Protein AF-A0A7S2M9N0-F1 (afdb_monomer_lite)

Radius of gyration: 24.69 Å; chains: 1; bounding box: 58×53×63 Å

pLDDT: mean 77.98, std 21.35, range [29.23, 97.56]

Foldseek 3Di:
DDDPDDDDDPDADPDDDDPVVDPDPVVSVVVLVRHLVNQLVVWDDWKKWWKWWWKDWPNDIDIDIAIDTPGCISCVSVVVCCVVVVHHHDPDDDDDDDAQDWADQDDDDDDDDDDFDDADDDLVNQLVVCVVVVHLPPVRSVVVVVVCVVVVVDFDFDDDPRRDTHHTDDPDDDDDDDDDDDDDDDDDGDRDDDDDDDDPGTIGRHDGDDTDMD

Structure (mmCIF, N/CA/C/O backbone):
data_AF-A0A7S2M9N0-F1
#
_entry.id   AF-A0A7S2M9N0-F1
#
loop_
_atom_site.group_PDB
_atom_site.id
_atom_site.type_symbol
_atom_site.label_atom_id
_atom_site.label_alt_id
_atom_site.label_comp_id
_atom_site.label_asym_id
_atom_site.label_entity_id
_atom_site.label_seq_id
_atom_site.pdbx_PDB_ins_code
_atom_site.Cartn_x
_atom_site.Cartn_y
_atom_site.Cartn_z
_atom_site.occupancy
_atom_site.B_iso_or_equiv
_atom_site.auth_seq_id
_atom_site.auth_comp_id
_atom_site.auth_asym_id
_atom_site.auth_atom_id
_atom_site.pdbx_PDB_model_num
ATOM 1 N N . GLY A 1 1 ? 17.808 -30.304 -25.712 1.00 55.59 1 GLY A N 1
ATOM 2 C CA . GLY A 1 1 ? 18.706 -29.653 -24.741 1.00 55.59 1 GLY A CA 1
ATOM 3 C C . GLY A 1 1 ? 18.781 -28.186 -25.082 1.00 55.59 1 GLY A C 1
ATOM 4 O O . GLY A 1 1 ? 19.024 -27.881 -26.239 1.00 55.59 1 GLY A O 1
ATOM 5 N N . GLY A 1 2 ? 18.512 -27.308 -24.119 1.00 44.66 2 GLY A N 1
ATOM 6 C CA . GLY A 1 2 ? 18.494 -25.862 -24.337 1.00 44.66 2 GLY A CA 1
ATOM 7 C C . GLY A 1 2 ? 18.317 -25.119 -23.017 1.00 44.66 2 GLY A C 1
ATOM 8 O O . GLY A 1 2 ? 17.196 -24.845 -22.623 1.00 44.66 2 GLY A O 1
ATOM 9 N N . GLY A 1 3 ? 19.445 -24.911 -22.332 1.00 48.84 3 GLY A N 1
ATOM 10 C CA . GLY A 1 3 ? 19.728 -23.900 -21.305 1.00 48.84 3 GLY A CA 1
ATOM 11 C C . GLY A 1 3 ? 18.598 -23.412 -20.401 1.00 48.84 3 GLY A C 1
ATOM 12 O O . GLY A 1 3 ? 18.094 -22.314 -20.604 1.00 48.84 3 GLY A O 1
ATOM 13 N N . GLY A 1 4 ? 18.320 -24.144 -19.320 1.00 52.84 4 GLY A N 1
ATOM 14 C CA . GLY A 1 4 ? 17.736 -23.547 -18.117 1.00 52.84 4 GLY A CA 1
ATOM 15 C C . GLY A 1 4 ? 18.787 -22.683 -17.421 1.00 52.84 4 GLY A C 1
ATOM 16 O O . GLY A 1 4 ? 19.453 -23.146 -16.498 1.00 52.84 4 GLY A O 1
ATOM 17 N N . GLY A 1 5 ? 19.012 -21.472 -17.931 1.00 65.06 5 GLY A N 1
ATOM 18 C CA . GLY A 1 5 ? 19.814 -20.469 -17.236 1.00 65.06 5 GLY A CA 1
ATOM 19 C C . GLY A 1 5 ? 19.145 -20.101 -15.913 1.00 65.06 5 GLY A C 1
ATOM 20 O O . GLY A 1 5 ? 17.917 -20.107 -15.819 1.00 65.06 5 GLY A O 1
ATOM 21 N N . ALA A 1 6 ? 19.942 -19.811 -14.883 1.00 75.56 6 ALA A N 1
ATOM 22 C CA . ALA A 1 6 ? 19.398 -19.289 -13.636 1.00 75.56 6 ALA A CA 1
ATOM 23 C C . ALA A 1 6 ? 18.609 -17.997 -13.926 1.00 75.56 6 ALA A C 1
ATOM 25 O O . ALA A 1 6 ? 19.067 -17.193 -14.748 1.00 75.56 6 ALA A O 1
ATOM 26 N N . PRO A 1 7 ? 17.441 -17.794 -13.290 1.00 78.69 7 PRO A N 1
ATOM 27 C CA . PRO A 1 7 ? 16.689 -16.561 -13.457 1.00 78.69 7 PRO A CA 1
ATOM 28 C C . PRO A 1 7 ? 17.571 -15.361 -13.083 1.00 78.69 7 PRO A C 1
ATOM 30 O O . PRO A 1 7 ? 18.433 -15.484 -12.202 1.00 78.69 7 PRO A O 1
ATOM 33 N N . PRO A 1 8 ? 17.389 -14.206 -13.746 1.00 83.44 8 PRO A N 1
ATOM 34 C CA . PRO A 1 8 ? 18.124 -13.009 -13.379 1.00 83.44 8 PRO A CA 1
ATOM 35 C C . PRO A 1 8 ? 17.832 -12.639 -11.915 1.00 83.44 8 PRO A C 1
ATOM 37 O O . PRO A 1 8 ? 16.746 -12.940 -11.407 1.00 83.44 8 PRO A O 1
ATOM 40 N N . PRO A 1 9 ? 18.780 -11.980 -11.225 1.00 90.12 9 PRO A N 1
ATOM 41 C CA . PRO A 1 9 ? 18.506 -11.444 -9.901 1.00 90.12 9 PRO A CA 1
ATOM 42 C C . PRO A 1 9 ? 17.350 -10.427 -9.963 1.00 90.12 9 PRO A C 1
ATOM 44 O O . PRO A 1 9 ? 17.096 -9.849 -11.027 1.00 90.12 9 PRO A O 1
ATOM 47 N N . PRO A 1 10 ? 16.669 -10.166 -8.832 1.00 93.75 10 PRO A N 1
ATOM 48 C CA . PRO A 1 10 ? 15.676 -9.102 -8.748 1.00 93.75 10 PRO A CA 1
ATOM 49 C C . PRO A 1 10 ? 16.231 -7.754 -9.226 1.00 93.75 10 PRO A C 1
ATOM 51 O O . PRO A 1 10 ? 17.432 -7.491 -9.142 1.00 93.75 10 PRO A O 1
ATOM 54 N N . ILE A 1 11 ? 15.346 -6.872 -9.690 1.00 95.38 11 ILE A N 1
ATOM 55 C CA . ILE A 1 11 ? 15.722 -5.518 -10.109 1.00 95.38 11 ILE A CA 1
ATOM 56 C C . ILE A 1 11 ? 16.158 -4.720 -8.873 1.00 95.38 11 ILE A C 1
ATOM 58 O O . ILE A 1 11 ? 15.334 -4.395 -8.019 1.00 95.38 11 ILE A O 1
ATOM 62 N N . THR A 1 12 ? 17.447 -4.385 -8.788 1.00 95.19 12 THR A N 1
ATOM 63 C CA . THR A 1 12 ? 18.046 -3.655 -7.659 1.00 95.19 12 THR A CA 1
ATOM 64 C C . THR A 1 12 ? 18.911 -2.481 -8.137 1.00 95.19 12 THR A C 1
ATOM 66 O O . THR A 1 12 ? 19.458 -2.513 -9.244 1.00 95.19 12 THR A O 1
ATOM 69 N N . PRO A 1 13 ? 19.035 -1.401 -7.340 1.00 95.56 13 PRO A N 1
ATOM 70 C CA . PRO A 1 13 ? 19.921 -0.292 -7.674 1.00 95.56 13 PRO A CA 1
ATOM 71 C C . PRO A 1 13 ? 21.392 -0.721 -7.548 1.00 95.56 13 PRO A C 1
ATOM 73 O O . PRO A 1 13 ? 21.815 -1.219 -6.510 1.00 95.56 13 PRO A O 1
ATOM 76 N N . ILE A 1 14 ? 22.191 -0.473 -8.589 1.00 94.62 14 ILE A N 1
ATOM 77 C CA . ILE A 1 14 ? 23.626 -0.829 -8.619 1.00 94.62 14 ILE A CA 1
ATOM 78 C C . ILE A 1 14 ? 24.564 0.341 -8.287 1.00 94.62 14 ILE A C 1
ATOM 80 O O . ILE A 1 14 ? 25.750 0.140 -8.042 1.00 94.62 14 ILE A O 1
ATOM 84 N N . ARG A 1 15 ? 24.053 1.576 -8.307 1.00 95.06 15 ARG A N 1
ATOM 85 C CA . ARG A 1 15 ? 24.810 2.800 -8.025 1.00 95.06 15 ARG A CA 1
ATOM 86 C C . ARG A 1 15 ? 23.880 3.850 -7.434 1.00 95.06 15 ARG A C 1
ATOM 88 O O . ARG A 1 15 ? 22.770 4.019 -7.927 1.00 95.06 15 ARG A O 1
ATOM 95 N N . ALA A 1 16 ? 24.367 4.590 -6.441 1.00 94.31 16 ALA A N 1
ATOM 96 C CA . ALA A 1 16 ? 23.697 5.792 -5.966 1.00 94.31 16 ALA A CA 1
ATOM 97 C C . ALA A 1 16 ? 23.715 6.880 -7.054 1.00 94.31 16 ALA A C 1
ATOM 99 O O . ALA A 1 16 ? 24.780 7.252 -7.551 1.00 94.31 16 ALA A O 1
ATOM 100 N N . ALA A 1 17 ? 22.537 7.388 -7.408 1.00 92.94 17 ALA A N 1
ATOM 101 C CA . ALA A 1 17 ? 22.367 8.491 -8.342 1.00 92.94 17 ALA A CA 1
ATOM 102 C C . ALA A 1 17 ? 21.513 9.592 -7.687 1.00 92.94 17 ALA A C 1
ATOM 104 O O . ALA A 1 17 ? 20.426 9.288 -7.185 1.00 92.94 17 ALA A O 1
ATOM 105 N N . PRO A 1 18 ? 21.979 10.850 -7.648 1.00 91.81 18 PRO A N 1
ATOM 106 C CA . PRO A 1 18 ? 21.178 11.988 -7.242 1.00 91.81 18 PRO A CA 1
ATOM 107 C C . PRO A 1 18 ? 20.240 12.425 -8.380 1.00 91.81 18 PRO A C 1
ATOM 109 O O . PRO A 1 18 ? 20.389 12.049 -9.544 1.00 91.81 18 PRO A O 1
ATOM 112 N N . ARG A 1 19 ? 19.215 13.206 -8.029 1.00 90.12 19 ARG A N 1
ATOM 113 C CA . ARG A 1 19 ? 18.121 13.563 -8.945 1.00 90.12 19 ARG A CA 1
ATOM 114 C C . ARG A 1 19 ? 18.582 14.347 -10.178 1.00 90.12 19 ARG A C 1
ATOM 116 O O . ARG A 1 19 ? 17.965 14.229 -11.232 1.00 90.12 19 ARG A O 1
ATOM 123 N N . ASP A 1 20 ? 19.611 15.165 -10.029 1.00 91.38 20 ASP A N 1
ATOM 124 C CA . ASP A 1 20 ? 20.201 16.019 -11.061 1.00 91.38 20 ASP A CA 1
ATOM 125 C C . ASP A 1 20 ? 20.885 15.238 -12.190 1.00 91.38 20 ASP A C 1
ATOM 127 O O . ASP A 1 20 ? 20.996 15.760 -13.296 1.00 91.38 20 ASP A O 1
ATOM 131 N N . GLU A 1 21 ? 21.247 13.971 -11.969 1.00 91.38 21 GLU A N 1
ATOM 132 C CA . GLU A 1 21 ? 21.758 13.102 -13.037 1.00 91.38 21 GLU A CA 1
ATOM 133 C C . GLU A 1 21 ? 20.669 12.666 -14.038 1.00 91.38 21 GLU A C 1
ATOM 135 O O . GLU A 1 21 ? 20.982 12.208 -15.139 1.00 91.38 21 GLU A O 1
ATOM 140 N N . PHE A 1 22 ? 19.384 12.820 -13.701 1.00 89.81 22 PHE A N 1
ATOM 141 C CA . PHE A 1 22 ? 18.272 12.397 -14.553 1.00 89.81 22 PHE A CA 1
ATOM 142 C C . PHE A 1 22 ? 17.699 13.576 -15.338 1.00 89.81 22 PHE A C 1
ATOM 144 O O . PHE A 1 22 ? 17.134 14.518 -14.781 1.00 89.81 22 PHE A O 1
ATOM 151 N N . SER A 1 23 ? 17.776 13.492 -16.666 1.00 79.50 23 SER A N 1
ATOM 152 C CA . SER A 1 23 ? 17.312 14.564 -17.557 1.00 79.50 23 SER A CA 1
ATOM 153 C C . SER A 1 23 ? 15.784 14.639 -17.653 1.00 79.50 23 SER A C 1
ATOM 155 O O . SER A 1 23 ? 15.227 15.701 -17.937 1.00 79.50 23 SER A O 1
ATOM 157 N N . LYS A 1 24 ? 15.078 13.520 -17.427 1.00 74.50 24 LYS A N 1
ATOM 158 C CA . LYS A 1 24 ? 13.612 13.444 -17.506 1.00 74.50 24 LYS A CA 1
ATOM 159 C C . LYS A 1 24 ? 13.017 13.077 -16.149 1.00 74.50 24 LYS A C 1
ATOM 161 O O . LYS A 1 24 ? 13.431 12.122 -15.501 1.00 74.50 24 LYS A O 1
ATOM 166 N N . GLY A 1 25 ? 11.955 13.779 -15.746 1.00 77.25 25 GLY A N 1
ATOM 167 C CA . GLY A 1 25 ? 11.326 13.584 -14.432 1.00 77.25 25 GLY A CA 1
ATOM 168 C C . GLY A 1 25 ? 10.780 12.173 -14.161 1.00 77.25 25 GLY A C 1
ATOM 169 O O . GLY A 1 25 ? 10.655 11.798 -12.998 1.00 77.25 25 GLY A O 1
ATOM 170 N N . ASN A 1 26 ? 10.470 11.385 -15.197 1.00 89.06 26 ASN A N 1
ATOM 171 C CA . ASN A 1 26 ? 9.985 10.009 -15.034 1.00 89.06 26 ASN A CA 1
ATOM 172 C C . ASN A 1 26 ? 11.107 9.003 -14.740 1.00 89.06 26 ASN A C 1
ATOM 174 O O . ASN A 1 26 ? 10.866 8.057 -13.998 1.00 89.06 26 ASN A O 1
ATOM 178 N N . GLU A 1 27 ? 12.316 9.215 -15.266 1.00 92.88 27 GLU A N 1
ATOM 179 C CA . GLU A 1 27 ? 13.466 8.326 -15.030 1.00 92.88 27 GLU A CA 1
ATOM 180 C C . GLU A 1 27 ? 13.844 8.349 -13.545 1.00 92.88 27 GLU A C 1
ATOM 182 O O . GLU A 1 27 ? 13.944 7.301 -12.911 1.00 92.88 27 GLU A O 1
ATOM 187 N N . TRP A 1 28 ? 13.911 9.553 -12.961 1.00 93.44 28 TRP A N 1
ATOM 188 C CA . TRP A 1 28 ? 14.112 9.726 -11.522 1.00 93.44 28 TRP A CA 1
ATOM 189 C C . TRP A 1 28 ? 13.020 9.049 -10.691 1.00 93.44 28 TRP A C 1
ATOM 191 O O . TRP A 1 28 ? 13.323 8.382 -9.713 1.00 93.44 28 TRP A O 1
ATOM 201 N N . ARG A 1 29 ? 11.742 9.207 -11.066 1.00 93.44 29 ARG A N 1
ATOM 202 C CA . ARG A 1 29 ? 10.620 8.603 -10.322 1.00 93.44 29 ARG A CA 1
ATOM 203 C C . ARG A 1 29 ? 10.688 7.079 -10.314 1.00 93.44 29 ARG A C 1
ATOM 205 O O . ARG A 1 29 ? 10.394 6.474 -9.289 1.00 93.44 29 ARG A O 1
ATOM 212 N N . LEU A 1 30 ? 11.066 6.476 -11.441 1.00 94.69 30 LEU A N 1
ATOM 213 C CA . LEU A 1 30 ? 11.247 5.031 -11.534 1.00 94.69 30 LEU A CA 1
ATOM 214 C C . LEU A 1 30 ? 12.445 4.573 -10.692 1.00 94.69 30 LEU A C 1
ATOM 216 O O . LEU A 1 30 ? 12.316 3.623 -9.926 1.00 94.69 30 LEU A O 1
ATOM 220 N N . TYR A 1 31 ? 13.577 5.278 -10.781 1.00 95.62 31 TYR A N 1
ATOM 221 C CA . TYR A 1 31 ? 14.759 4.986 -9.969 1.00 95.62 31 TYR A CA 1
ATOM 222 C C . TYR A 1 31 ? 14.480 5.119 -8.461 1.00 95.62 31 TYR A C 1
ATOM 224 O O . TYR A 1 31 ? 14.787 4.199 -7.709 1.00 95.62 31 TYR A O 1
ATOM 232 N N . ASP A 1 32 ? 13.850 6.213 -8.018 1.00 95.06 32 ASP A N 1
ATOM 233 C CA . ASP A 1 32 ? 13.474 6.447 -6.614 1.00 95.06 32 ASP A CA 1
ATOM 234 C C . ASP A 1 32 ? 12.543 5.342 -6.095 1.00 95.06 32 ASP A C 1
ATOM 236 O O . ASP A 1 32 ? 12.743 4.837 -4.992 1.00 95.06 32 ASP A O 1
ATOM 240 N N . TYR A 1 33 ? 11.581 4.894 -6.910 1.00 96.19 33 TYR A N 1
ATOM 241 C CA . TYR A 1 33 ? 10.720 3.767 -6.555 1.00 96.19 33 TYR A CA 1
ATOM 242 C C . TYR A 1 33 ? 11.513 2.465 -6.377 1.00 96.19 33 TYR A C 1
ATOM 244 O O . TYR A 1 33 ? 11.362 1.805 -5.350 1.00 96.19 33 TYR A O 1
ATOM 252 N N . ILE A 1 34 ? 12.379 2.114 -7.336 1.00 97.12 34 ILE A N 1
ATOM 253 C CA . ILE A 1 34 ? 13.215 0.902 -7.271 1.00 97.12 34 ILE A CA 1
ATOM 254 C C . ILE A 1 34 ? 14.134 0.951 -6.045 1.00 97.12 34 ILE A C 1
ATOM 256 O O . ILE A 1 34 ? 14.212 -0.017 -5.292 1.00 97.12 34 ILE A O 1
ATOM 260 N N . ALA A 1 35 ? 14.797 2.084 -5.805 1.00 97.00 35 ALA A N 1
ATOM 261 C CA . ALA A 1 35 ? 15.709 2.251 -4.681 1.00 97.00 35 ALA A CA 1
ATOM 262 C C . ALA A 1 35 ? 14.987 2.141 -3.331 1.00 97.00 35 ALA A C 1
ATOM 264 O O . ALA A 1 35 ? 15.444 1.422 -2.445 1.00 97.00 35 ALA A O 1
ATOM 265 N N . ARG A 1 36 ? 13.830 2.796 -3.178 1.00 97.56 36 ARG A N 1
ATOM 266 C CA . ARG A 1 36 ? 13.014 2.691 -1.958 1.00 97.56 36 ARG A CA 1
ATOM 267 C C . ARG A 1 36 ? 12.466 1.289 -1.750 1.00 97.56 36 ARG A C 1
ATOM 269 O O . ARG A 1 36 ? 12.431 0.833 -0.614 1.00 97.56 36 ARG A O 1
ATOM 276 N N . HIS A 1 37 ? 12.057 0.610 -2.819 1.00 97.19 37 HIS A N 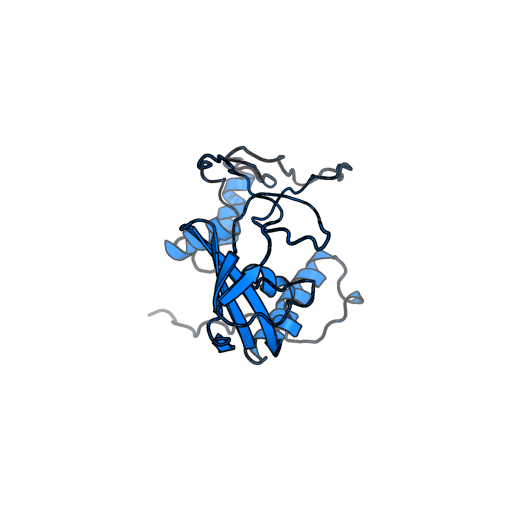1
ATOM 277 C CA . HIS A 1 37 ? 11.590 -0.769 -2.741 1.00 97.19 37 HIS A CA 1
ATOM 278 C C . HIS A 1 37 ? 12.711 -1.721 -2.310 1.00 97.19 37 HIS A C 1
ATOM 280 O O . HIS A 1 37 ? 12.496 -2.572 -1.454 1.00 97.19 37 HIS A O 1
ATOM 286 N N . PHE A 1 38 ? 13.923 -1.525 -2.830 1.00 97.31 38 PHE A N 1
ATOM 287 C CA . PHE A 1 38 ? 15.096 -2.274 -2.394 1.00 97.31 38 PHE A CA 1
ATOM 288 C C . PHE A 1 38 ? 15.412 -2.033 -0.911 1.00 97.31 38 PHE A C 1
ATOM 290 O O . PHE A 1 38 ? 15.552 -2.992 -0.159 1.00 97.31 38 PHE A O 1
ATOM 297 N N . ILE A 1 39 ? 15.4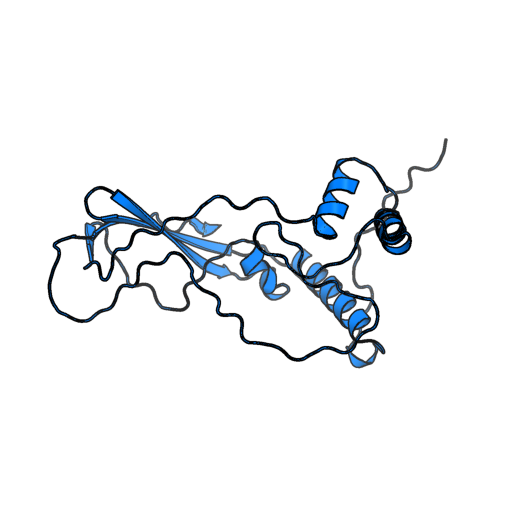42 -0.775 -0.458 1.00 96.94 39 ILE A N 1
ATOM 298 C CA . ILE A 1 39 ? 15.650 -0.446 0.965 1.00 96.94 39 ILE A CA 1
ATOM 299 C C . ILE A 1 39 ? 14.560 -1.085 1.835 1.00 96.94 39 ILE A C 1
ATOM 301 O O . ILE A 1 39 ? 14.871 -1.691 2.855 1.00 96.94 39 ILE A O 1
ATOM 305 N N . ALA A 1 40 ? 13.297 -0.999 1.411 1.00 97.19 40 ALA A N 1
ATOM 306 C CA . ALA A 1 40 ? 12.171 -1.636 2.086 1.00 97.19 40 ALA A CA 1
ATOM 307 C C . ALA A 1 40 ? 12.344 -3.160 2.194 1.00 97.19 40 ALA A C 1
ATOM 309 O O . ALA A 1 40 ? 12.088 -3.708 3.254 1.00 97.19 40 ALA A O 1
ATOM 310 N N . SER A 1 41 ? 12.837 -3.829 1.144 1.00 96.69 41 SER A N 1
ATOM 311 C CA . SER A 1 41 ? 13.074 -5.284 1.146 1.00 96.69 41 SER A CA 1
ATOM 312 C C . SER A 1 41 ? 14.190 -5.747 2.091 1.00 96.69 41 SER A C 1
ATOM 314 O O . SER A 1 41 ? 14.268 -6.927 2.411 1.00 96.69 41 SER A O 1
ATOM 316 N N . LEU A 1 42 ? 15.056 -4.822 2.516 1.00 96.50 42 LEU A N 1
ATOM 317 C CA . LEU A 1 42 ? 16.118 -5.056 3.497 1.00 96.50 42 LEU A CA 1
ATOM 318 C C . LEU A 1 42 ? 15.747 -4.549 4.898 1.00 96.50 42 LEU A C 1
ATOM 320 O O . LEU A 1 42 ? 16.530 -4.717 5.830 1.00 96.50 42 LEU A O 1
ATOM 324 N N . SER A 1 43 ? 14.612 -3.862 5.025 1.00 96.94 43 SER A N 1
ATOM 325 C CA . SER A 1 43 ? 14.116 -3.343 6.297 1.00 96.94 43 SER A CA 1
ATOM 326 C C . SER A 1 43 ? 13.307 -4.417 7.018 1.00 96.94 43 SER A C 1
ATOM 328 O O . SER A 1 43 ? 12.825 -5.361 6.397 1.00 96.94 43 SER A O 1
ATOM 330 N N . GLU A 1 44 ? 13.133 -4.243 8.323 1.00 97.38 44 GLU A N 1
ATOM 331 C CA . GLU A 1 44 ? 12.238 -5.082 9.118 1.00 97.38 44 GLU A CA 1
ATOM 332 C C . GLU A 1 44 ? 10.769 -4.866 8.723 1.00 97.38 44 GLU A C 1
ATOM 334 O O . GLU A 1 44 ? 10.401 -3.860 8.092 1.00 97.38 44 GLU A O 1
ATOM 339 N N . ASP A 1 45 ? 9.932 -5.829 9.102 1.00 95.69 45 ASP A N 1
ATOM 340 C CA . ASP A 1 45 ? 8.490 -5.727 8.939 1.00 95.69 45 ASP A CA 1
ATOM 341 C C . ASP A 1 45 ? 7.938 -4.538 9.737 1.00 95.69 45 ASP A C 1
ATOM 343 O O . ASP A 1 45 ? 8.541 -4.035 10.685 1.00 95.69 45 ASP A O 1
ATOM 347 N N . ALA A 1 46 ? 6.793 -4.025 9.296 1.00 94.69 46 ALA A N 1
ATOM 348 C CA . ALA A 1 46 ? 6.110 -2.971 10.027 1.00 94.69 46 ALA A CA 1
ATOM 349 C C . ALA A 1 46 ? 5.248 -3.593 11.121 1.00 94.69 46 ALA A C 1
ATOM 351 O O . ALA A 1 46 ? 4.333 -4.347 10.796 1.00 94.69 46 ALA A O 1
ATOM 352 N N . HIS A 1 47 ? 5.491 -3.208 12.371 1.00 93.50 47 HIS A N 1
ATOM 353 C CA . HIS A 1 47 ? 4.684 -3.631 13.504 1.00 93.50 47 HIS A CA 1
ATOM 354 C C . HIS A 1 47 ? 3.587 -2.618 13.808 1.00 93.50 47 HIS A C 1
ATOM 356 O O . HIS A 1 47 ? 3.798 -1.395 13.817 1.00 93.50 47 HIS A O 1
ATOM 362 N N . TYR A 1 48 ? 2.381 -3.122 14.046 1.00 92.69 48 TYR A N 1
ATOM 363 C CA . TYR A 1 48 ? 1.248 -2.287 14.406 1.00 92.69 48 TYR A CA 1
ATOM 364 C C . TYR A 1 48 ? 0.263 -3.005 15.325 1.00 92.69 48 TYR A C 1
ATOM 366 O O . TYR A 1 48 ? 0.034 -4.208 15.249 1.00 92.69 48 TYR A O 1
ATOM 374 N N . ALA A 1 49 ? -0.378 -2.215 16.177 1.00 88.31 49 ALA A N 1
ATOM 375 C CA . ALA A 1 49 ? -1.465 -2.647 17.034 1.00 88.31 49 ALA A CA 1
ATOM 376 C C . ALA A 1 49 ? -2.805 -2.409 16.332 1.00 88.31 49 ALA A C 1
ATOM 378 O O . ALA A 1 49 ? -3.136 -1.267 16.002 1.00 88.31 49 ALA A O 1
ATOM 379 N N . GLU A 1 50 ? -3.596 -3.462 16.123 1.00 87.94 50 GLU A N 1
ATOM 380 C CA . GLU A 1 50 ? -5.011 -3.332 15.762 1.00 87.94 50 GLU A CA 1
ATOM 381 C C . GLU A 1 50 ? -5.858 -3.172 17.029 1.00 87.94 50 GLU A C 1
ATOM 383 O O . GLU A 1 50 ? -5.803 -3.999 17.939 1.00 87.94 50 GLU A O 1
ATOM 388 N N . GLN A 1 51 ? -6.661 -2.111 17.072 1.00 85.19 51 GLN A N 1
ATOM 389 C CA . GLN A 1 51 ? -7.641 -1.856 18.118 1.00 85.19 51 GLN A CA 1
ATOM 390 C C . GLN A 1 51 ? -9.041 -2.004 17.530 1.00 85.19 51 GLN A C 1
ATOM 392 O O . GLN A 1 51 ? -9.409 -1.328 16.564 1.00 85.19 51 GLN A O 1
ATOM 397 N N . ARG A 1 52 ? -9.823 -2.906 18.123 1.00 86.06 52 ARG A N 1
ATOM 398 C CA . ARG A 1 52 ? -11.196 -3.207 17.723 1.00 86.06 52 ARG A CA 1
ATOM 399 C C . ARG A 1 52 ? -12.134 -2.927 18.887 1.00 86.06 52 ARG A C 1
ATOM 401 O O . ARG A 1 52 ? -11.978 -3.501 19.959 1.00 86.06 52 ARG A O 1
ATOM 408 N N . LEU A 1 53 ? -13.115 -2.066 18.644 1.00 83.12 53 LEU A N 1
ATOM 409 C CA . LEU A 1 53 ? -14.151 -1.696 19.599 1.00 83.12 53 LEU A CA 1
ATOM 410 C C . LEU A 1 53 ? -15.509 -2.099 19.050 1.00 83.12 53 LEU A C 1
ATOM 412 O O . LEU A 1 53 ? -15.834 -1.766 17.909 1.00 83.12 53 LEU A O 1
ATOM 416 N N . THR A 1 54 ? -16.290 -2.790 19.873 1.00 85.50 54 THR A N 1
ATOM 417 C CA . THR A 1 54 ? -17.680 -3.142 19.561 1.00 85.50 54 THR A CA 1
ATOM 418 C C . THR A 1 54 ? -18.615 -2.352 20.462 1.00 85.50 54 THR A C 1
ATOM 420 O O . THR A 1 54 ? -18.424 -2.313 21.679 1.00 85.50 54 THR A O 1
ATOM 423 N N . PHE A 1 55 ? -19.609 -1.714 19.861 1.00 83.19 55 PHE A N 1
ATOM 424 C CA . PHE A 1 55 ? -20.589 -0.879 20.531 1.00 83.19 55 PHE A CA 1
ATOM 425 C C . PHE A 1 55 ? -21.986 -1.440 20.302 1.00 83.19 55 PHE A C 1
ATOM 427 O O . PHE A 1 55 ? -22.414 -1.539 19.156 1.00 83.19 55 PHE A O 1
ATOM 434 N N . ASP A 1 56 ? -22.700 -1.732 21.384 1.00 85.38 56 ASP A N 1
ATOM 435 C CA . ASP A 1 56 ? -24.132 -2.028 21.336 1.00 85.38 56 ASP A CA 1
ATOM 436 C C . ASP A 1 56 ? -24.914 -0.711 21.312 1.00 85.38 56 ASP A C 1
ATOM 438 O O . ASP A 1 56 ? -24.779 0.120 22.219 1.00 85.38 56 ASP A O 1
ATOM 442 N N . ILE A 1 57 ? -25.710 -0.504 20.263 1.00 85.81 57 ILE A N 1
ATOM 443 C CA . ILE A 1 57 ? -26.611 0.642 20.131 1.00 85.81 57 ILE A CA 1
ATOM 444 C C . ILE A 1 57 ? -28.010 0.107 19.843 1.00 85.81 57 ILE A C 1
ATOM 446 O O . ILE A 1 57 ? -28.357 -0.201 18.706 1.00 85.81 57 ILE A O 1
ATOM 450 N N . GLY A 1 58 ? -28.835 0.020 20.886 1.00 84.62 58 GLY A N 1
ATOM 451 C CA . GLY A 1 58 ? -30.227 -0.412 20.744 1.00 84.62 58 GLY A CA 1
ATOM 452 C C . GLY A 1 58 ? -30.388 -1.883 20.343 1.00 84.62 58 GLY A C 1
ATOM 453 O O . GLY A 1 58 ? -31.395 -2.210 19.721 1.00 84.62 58 GLY A O 1
ATOM 454 N N . GLY A 1 59 ? -29.434 -2.751 20.701 1.00 86.25 59 GLY A N 1
ATOM 455 C CA . GLY A 1 59 ? -29.439 -4.178 20.368 1.00 86.25 59 GLY A CA 1
ATOM 456 C C . GLY A 1 59 ? -28.682 -4.541 19.087 1.00 86.25 59 GLY A C 1
ATOM 457 O O . GLY A 1 59 ? -28.648 -5.718 18.738 1.00 86.25 59 GLY A O 1
ATOM 458 N N . GLU A 1 60 ? -28.093 -3.562 18.395 1.00 86.75 60 GLU A N 1
ATOM 459 C CA . GLU A 1 60 ? -27.295 -3.757 17.180 1.00 86.75 60 GLU A CA 1
ATOM 460 C C . GLU A 1 60 ? -25.813 -3.461 17.449 1.00 86.75 60 GLU A C 1
ATOM 462 O O . GLU A 1 60 ? -25.474 -2.445 18.066 1.00 86.75 60 GLU A O 1
ATOM 467 N N . ASP A 1 61 ? -24.930 -4.321 16.935 1.00 88.25 61 ASP A N 1
ATOM 468 C CA . ASP A 1 61 ? -23.482 -4.199 17.106 1.00 88.25 61 ASP A CA 1
ATOM 469 C C . ASP A 1 61 ? -22.844 -3.322 16.019 1.00 88.25 61 ASP A C 1
ATOM 471 O O . ASP A 1 61 ? -22.903 -3.605 14.818 1.00 88.25 61 ASP A O 1
ATOM 475 N N . PHE A 1 62 ? -22.120 -2.292 16.451 1.00 87.94 62 PHE A N 1
ATOM 476 C CA . PHE A 1 62 ? -21.303 -1.430 15.603 1.00 87.94 62 PHE A CA 1
ATOM 477 C C . PHE A 1 62 ? -19.825 -1.626 15.919 1.00 87.94 62 PHE A C 1
ATOM 479 O O . PHE A 1 62 ? -19.416 -1.574 17.076 1.00 87.94 62 PHE A O 1
ATOM 486 N N . VAL A 1 63 ? -18.997 -1.798 14.888 1.00 88.25 63 VAL A N 1
ATOM 487 C CA . VAL A 1 63 ? -17.561 -2.060 15.058 1.00 88.25 63 VAL A CA 1
ATOM 488 C C . VAL A 1 63 ? -16.722 -0.893 14.550 1.00 88.25 63 VAL A C 1
ATOM 490 O O . VAL A 1 63 ? -16.835 -0.477 13.394 1.00 88.25 63 VAL A O 1
ATOM 493 N N . LEU A 1 64 ? -15.813 -0.413 15.396 1.00 86.88 64 LEU A N 1
ATOM 494 C CA . LEU A 1 64 ? -14.728 0.486 15.024 1.00 86.88 64 LEU A CA 1
ATOM 495 C C . LEU A 1 64 ? -13.401 -0.273 15.099 1.00 86.88 64 LEU A C 1
ATOM 497 O O . LEU A 1 64 ? -12.969 -0.662 16.178 1.00 86.88 64 LEU A O 1
ATOM 501 N N . CYS A 1 65 ? -12.741 -0.435 13.953 1.00 88.00 65 CYS A N 1
ATOM 502 C CA . CYS A 1 65 ? -11.358 -0.902 13.884 1.00 88.00 65 CYS A CA 1
ATOM 503 C C . CYS A 1 65 ? -10.438 0.259 13.510 1.00 88.00 65 CYS A C 1
ATOM 505 O O . CYS A 1 65 ? -10.756 1.025 12.592 1.00 88.00 65 CYS A O 1
ATOM 507 N N . PHE A 1 66 ? -9.299 0.358 14.182 1.00 89.38 66 PHE A N 1
ATOM 508 C CA . PHE A 1 66 ? -8.228 1.291 13.857 1.00 89.38 66 PHE A CA 1
ATOM 509 C C . PHE A 1 66 ? -6.867 0.698 14.226 1.00 89.38 66 PHE A C 1
ATOM 511 O O . PHE A 1 66 ? -6.785 -0.308 14.927 1.00 89.38 66 PHE A O 1
ATOM 518 N N . HIS A 1 67 ? -5.801 1.302 13.714 1.00 90.69 67 HIS A N 1
ATOM 519 C CA . HIS A 1 67 ? -4.439 0.797 13.830 1.00 90.69 67 HIS A CA 1
ATOM 520 C C . HIS A 1 67 ? -3.519 1.864 14.403 1.00 90.69 67 HIS A C 1
ATOM 522 O O . HIS A 1 67 ? -3.629 3.040 14.056 1.00 90.69 67 HIS A O 1
ATOM 528 N N . ARG A 1 68 ? -2.573 1.440 15.235 1.00 88.69 68 ARG A N 1
ATOM 529 C CA . ARG A 1 68 ? -1.464 2.264 15.707 1.00 88.69 68 ARG A CA 1
ATOM 530 C C . ARG A 1 68 ? -0.161 1.603 15.293 1.00 88.69 68 ARG A C 1
ATOM 532 O O . ARG A 1 68 ? 0.164 0.532 15.792 1.00 88.69 68 ARG A O 1
ATOM 539 N N . VAL A 1 69 ? 0.581 2.241 14.394 1.00 90.88 69 VAL A N 1
ATOM 540 C CA . VAL A 1 69 ? 1.912 1.765 14.000 1.00 90.88 69 VAL A CA 1
ATOM 541 C C . VAL A 1 69 ? 2.854 1.928 15.193 1.00 90.88 69 VAL A C 1
ATOM 543 O O . VAL A 1 69 ? 3.041 3.045 15.679 1.00 90.88 69 VAL A O 1
ATOM 546 N N . THR A 1 70 ? 3.400 0.819 15.687 1.00 91.50 70 THR A N 1
ATOM 547 C CA . THR A 1 70 ? 4.378 0.799 16.783 1.00 91.50 70 THR A CA 1
ATOM 548 C C . THR A 1 70 ? 5.781 0.943 16.218 1.00 91.50 70 THR A C 1
ATOM 550 O O . THR A 1 70 ? 6.531 1.815 16.655 1.00 91.50 70 THR A O 1
ATOM 553 N N . GLU A 1 71 ? 6.085 0.183 15.165 1.00 94.44 71 GLU A N 1
ATOM 554 C CA . GLU A 1 71 ? 7.361 0.236 14.462 1.00 94.44 71 GLU A CA 1
ATOM 555 C C . GLU A 1 71 ? 7.115 0.345 12.954 1.00 94.44 71 GLU A C 1
ATOM 557 O O . GLU A 1 71 ? 6.461 -0.506 12.355 1.00 94.44 71 GLU A O 1
ATOM 562 N N . PRO A 1 72 ? 7.601 1.405 12.287 1.00 93.44 72 PRO A N 1
ATOM 563 C CA . PRO A 1 72 ? 7.275 1.625 10.884 1.00 93.44 72 PRO A CA 1
ATOM 564 C C . PRO A 1 72 ? 7.917 0.601 9.940 1.00 93.44 72 PRO A C 1
ATOM 566 O O . PRO A 1 72 ? 7.406 0.439 8.832 1.00 93.44 72 PRO A O 1
ATOM 569 N N . GLY A 1 73 ? 9.029 -0.038 10.323 1.00 96.19 73 GLY A N 1
ATOM 570 C CA . GLY A 1 73 ? 9.767 -0.972 9.468 1.00 96.19 73 GLY A CA 1
ATOM 571 C C . GLY A 1 73 ? 9.961 -0.437 8.044 1.00 96.19 73 GLY A C 1
ATOM 572 O O . GLY A 1 73 ? 10.285 0.738 7.818 1.00 96.19 73 GLY A O 1
ATOM 573 N N . PHE A 1 74 ? 9.657 -1.273 7.055 1.00 96.81 74 PHE A N 1
ATOM 574 C CA . PHE A 1 74 ? 9.711 -0.922 5.634 1.00 96.81 74 PHE A CA 1
ATOM 575 C C . PHE A 1 74 ? 8.813 0.266 5.214 1.00 96.81 74 PHE A C 1
ATOM 577 O O . PHE A 1 74 ? 9.056 0.894 4.172 1.00 96.81 74 PHE A O 1
ATOM 584 N N . LEU A 1 75 ? 7.788 0.634 5.999 1.00 96.06 75 LEU A N 1
ATOM 585 C CA . LEU A 1 75 ? 6.918 1.786 5.709 1.00 96.06 75 LEU A CA 1
ATOM 586 C C . LEU A 1 75 ? 7.664 3.117 5.803 1.00 96.06 75 LEU A C 1
ATOM 588 O O . LEU A 1 75 ? 7.182 4.113 5.260 1.00 96.06 75 LEU A O 1
ATOM 592 N N . PHE A 1 76 ? 8.828 3.156 6.458 1.00 95.50 76 PHE A N 1
ATOM 593 C CA . PHE A 1 76 ? 9.703 4.325 6.425 1.00 95.50 76 PHE A CA 1
ATOM 594 C C . PHE A 1 76 ? 10.157 4.643 4.990 1.00 95.50 76 PHE A C 1
ATOM 596 O O . PHE A 1 76 ? 10.074 5.789 4.544 1.00 95.50 76 PHE A O 1
ATOM 603 N N . ALA A 1 77 ? 10.569 3.622 4.232 1.00 96.62 77 ALA A N 1
ATOM 604 C CA . ALA A 1 77 ? 10.989 3.777 2.841 1.00 96.62 77 ALA A CA 1
ATOM 605 C C . ALA A 1 77 ? 9.795 3.914 1.875 1.00 96.62 77 ALA A C 1
ATOM 607 O O . ALA A 1 77 ? 9.870 4.677 0.903 1.00 96.62 77 ALA A O 1
ATOM 608 N N . MET A 1 78 ? 8.683 3.217 2.157 1.00 96.62 78 MET A N 1
ATOM 609 C CA . MET A 1 78 ? 7.476 3.174 1.315 1.00 96.62 78 MET A CA 1
ATOM 610 C C . MET A 1 78 ? 6.199 3.637 2.053 1.00 96.62 78 MET A C 1
ATOM 612 O O . MET A 1 78 ? 5.259 2.855 2.219 1.00 96.62 78 MET A O 1
ATOM 616 N N . PRO A 1 79 ? 6.078 4.920 2.440 1.00 93.50 79 PRO A N 1
ATOM 617 C CA . PRO A 1 79 ? 4.954 5.403 3.254 1.00 93.50 79 PRO A CA 1
ATOM 618 C C . PRO A 1 79 ? 3.581 5.270 2.575 1.00 93.50 79 PRO A C 1
ATOM 620 O O . PRO A 1 79 ? 2.565 5.108 3.245 1.00 93.50 79 PRO A O 1
ATOM 623 N N . TRP A 1 80 ? 3.518 5.272 1.239 1.00 93.00 80 TRP A N 1
ATOM 624 C CA . TRP A 1 80 ? 2.263 5.088 0.496 1.00 93.00 80 TRP A CA 1
ATOM 625 C C . TRP A 1 80 ? 1.671 3.677 0.627 1.00 93.00 80 TRP A C 1
ATOM 627 O O . TRP A 1 80 ? 0.483 3.490 0.356 1.00 93.00 80 TRP A O 1
ATOM 637 N N . LYS A 1 81 ? 2.462 2.681 1.060 1.00 93.25 81 LYS A N 1
ATOM 638 C CA . LYS A 1 81 ? 1.967 1.320 1.307 1.00 93.25 81 LYS A CA 1
ATOM 639 C C . LYS A 1 81 ? 1.024 1.248 2.508 1.00 93.25 81 LYS A C 1
ATOM 641 O O . LYS A 1 81 ? 0.185 0.357 2.515 1.00 93.25 81 LYS A O 1
ATOM 646 N N . ARG A 1 82 ? 1.052 2.219 3.435 1.00 91.50 82 ARG A N 1
ATOM 647 C CA . ARG A 1 82 ? 0.131 2.282 4.591 1.00 91.50 82 ARG A CA 1
ATOM 648 C C . ARG A 1 82 ? -1.335 2.143 4.182 1.00 91.50 82 ARG A C 1
ATOM 650 O O . ARG A 1 82 ? -2.051 1.297 4.703 1.00 91.50 82 ARG A O 1
ATOM 657 N N . LYS A 1 83 ? -1.758 2.916 3.174 1.00 87.94 83 LYS A N 1
ATOM 658 C CA . LYS A 1 83 ? -3.128 2.852 2.639 1.00 87.94 83 LYS A CA 1
ATOM 659 C C . LYS A 1 83 ? -3.416 1.514 1.953 1.00 87.94 83 LYS A C 1
ATOM 661 O O . LYS A 1 83 ? -4.521 1.002 2.076 1.00 87.94 83 LYS A O 1
ATOM 666 N N . GLY A 1 84 ? -2.437 0.960 1.234 1.00 86.69 84 GLY A N 1
ATOM 667 C CA . GLY A 1 84 ? -2.568 -0.329 0.545 1.00 86.69 84 GLY A CA 1
ATOM 668 C C . GLY A 1 84 ? -2.693 -1.522 1.495 1.00 86.69 84 GLY A C 1
ATOM 669 O O . GLY A 1 84 ? -3.353 -2.492 1.153 1.00 86.69 84 GLY A O 1
ATOM 670 N N . LEU A 1 85 ? -2.115 -1.425 2.695 1.00 88.56 85 LEU A N 1
ATOM 671 C CA . LEU A 1 85 ? -2.273 -2.405 3.774 1.00 88.56 85 LEU A CA 1
ATOM 672 C C . LEU A 1 85 ? -3.593 -2.250 4.545 1.00 88.56 85 LEU A C 1
ATOM 674 O O . LEU A 1 85 ? -3.871 -3.033 5.445 1.00 88.56 85 LEU A O 1
ATOM 678 N N . GLY A 1 86 ? -4.400 -1.231 4.232 1.00 89.25 86 GLY A N 1
ATOM 679 C CA . GLY A 1 86 ? -5.643 -0.964 4.953 1.00 89.25 86 GLY A CA 1
ATOM 680 C C . GLY A 1 86 ? -5.442 -0.442 6.378 1.00 89.25 86 GLY A C 1
ATOM 681 O O . GLY A 1 86 ? -6.393 -0.472 7.156 1.00 89.25 86 GLY A O 1
ATOM 682 N N . LEU A 1 87 ? -4.247 0.061 6.719 1.00 89.81 87 LEU A N 1
ATOM 683 C CA . LEU A 1 87 ? -3.981 0.639 8.038 1.00 89.81 87 LEU A CA 1
ATOM 684 C C . LEU A 1 87 ? -4.813 1.913 8.218 1.00 89.81 87 LEU A C 1
ATOM 686 O O . LEU A 1 87 ? -4.652 2.897 7.486 1.00 89.81 87 LEU A O 1
ATOM 690 N N . ARG A 1 88 ? -5.730 1.886 9.186 1.00 88.12 88 ARG A N 1
ATOM 691 C CA . ARG A 1 88 ? -6.596 3.009 9.544 1.00 88.12 88 ARG A CA 1
ATOM 692 C C . ARG A 1 88 ? -6.090 3.643 10.830 1.00 88.12 88 ARG A C 1
ATOM 694 O O . ARG A 1 88 ? -6.564 3.321 11.912 1.00 88.12 88 ARG A O 1
ATOM 701 N N . GLU A 1 89 ? -5.157 4.571 10.694 1.00 84.94 89 GLU A N 1
ATOM 702 C CA . GLU A 1 89 ? -4.691 5.396 11.810 1.00 84.94 89 GLU A CA 1
ATOM 703 C C . GLU A 1 89 ? -5.749 6.459 12.162 1.00 84.94 89 GLU A C 1
ATOM 705 O O . GLU A 1 89 ? -6.476 6.947 11.286 1.00 84.94 89 GLU A O 1
ATOM 710 N N . LEU A 1 90 ? -5.884 6.780 13.450 1.00 82.06 90 LEU A N 1
ATOM 711 C CA . LEU A 1 90 ? -6.722 7.886 13.910 1.00 82.06 90 LEU A CA 1
ATOM 712 C C . LEU A 1 90 ? -5.889 9.168 13.938 1.00 82.06 90 LEU A C 1
ATOM 714 O O . LEU A 1 90 ? -4.810 9.193 14.520 1.00 82.06 90 LEU A O 1
ATOM 718 N N . ASP A 1 91 ? -6.423 10.246 13.366 1.00 79.25 91 ASP A N 1
ATOM 719 C CA . ASP A 1 91 ? -5.785 11.573 13.396 1.00 79.25 91 ASP A CA 1
ATOM 720 C C . ASP A 1 91 ? -5.999 12.304 14.745 1.00 79.25 91 ASP A C 1
ATOM 722 O O . ASP A 1 91 ? -5.700 13.491 14.872 1.00 79.25 91 ASP A O 1
ATOM 726 N N . TRP A 1 92 ? -6.573 11.621 15.741 1.00 79.62 92 TRP A N 1
ATOM 727 C CA . TRP A 1 92 ? -6.910 12.143 17.065 1.00 79.62 92 TRP A CA 1
ATOM 728 C C . TRP A 1 92 ? -6.659 11.074 18.135 1.00 79.62 92 TRP A C 1
ATOM 730 O O . TRP A 1 92 ? -6.688 9.876 17.846 1.00 79.62 92 TRP A O 1
ATOM 740 N N . GLU A 1 93 ? -6.406 11.507 19.370 1.00 72.94 93 GLU A N 1
ATOM 741 C CA . GLU A 1 93 ? -6.194 10.603 20.501 1.00 72.94 93 GLU A CA 1
ATOM 742 C C . GLU A 1 93 ? -7.513 9.956 20.921 1.00 72.94 93 GLU A C 1
ATOM 744 O O . GLU A 1 93 ? -8.459 10.641 21.308 1.00 72.94 93 GLU A O 1
ATOM 749 N N . PHE A 1 94 ? -7.575 8.629 20.838 1.00 73.00 94 PHE A N 1
ATOM 750 C CA . PHE A 1 94 ? -8.760 7.890 21.244 1.00 73.00 94 PHE A CA 1
ATOM 751 C C . PHE A 1 94 ? -8.827 7.799 22.779 1.00 73.00 94 PHE A C 1
ATOM 753 O O . PHE A 1 94 ? -7.827 7.419 23.388 1.00 73.00 94 PHE A O 1
ATOM 760 N N . PRO A 1 95 ? -9.967 8.124 23.416 1.00 73.62 95 PRO A N 1
ATOM 761 C CA . PRO A 1 95 ? -10.085 8.103 24.867 1.00 73.62 95 PRO A CA 1
ATOM 762 C C . PRO A 1 95 ? -9.978 6.675 25.401 1.00 73.62 95 PRO A C 1
ATOM 764 O O . PRO A 1 95 ? -10.474 5.730 24.785 1.00 73.62 95 PRO A O 1
ATOM 767 N N . ASP A 1 96 ? -9.401 6.529 26.590 1.00 72.81 96 ASP A N 1
ATOM 768 C CA . ASP A 1 96 ? -9.387 5.251 27.295 1.00 72.81 96 ASP A CA 1
ATOM 769 C C . ASP A 1 96 ? -10.819 4.875 27.705 1.00 72.81 96 ASP A C 1
ATOM 771 O O . ASP A 1 96 ? -11.410 5.451 28.622 1.00 72.81 96 ASP A O 1
ATOM 775 N N . LEU A 1 97 ? -11.404 3.906 26.999 1.00 74.81 97 LEU A N 1
ATOM 776 C CA . LEU A 1 97 ? -12.727 3.369 27.303 1.00 74.81 97 LEU A CA 1
ATOM 777 C C . LEU A 1 97 ? -12.594 2.072 28.098 1.00 74.81 97 LEU A C 1
ATOM 779 O O . LEU A 1 97 ? -12.024 1.091 27.623 1.00 74.81 97 LEU A O 1
ATOM 783 N N . ALA A 1 98 ? -13.177 2.046 29.295 1.00 77.00 98 ALA A N 1
ATOM 784 C CA . ALA A 1 98 ? -13.380 0.808 30.034 1.00 77.00 98 ALA A CA 1
ATOM 785 C C . ALA A 1 98 ? -14.514 -0.036 29.424 1.00 77.00 98 ALA A C 1
ATOM 787 O O . ALA A 1 98 ? -15.451 0.474 28.803 1.00 77.00 98 ALA A O 1
ATOM 788 N N . LEU A 1 99 ? -14.450 -1.347 29.650 1.00 76.62 99 LEU A N 1
ATOM 789 C CA . LEU A 1 99 ? -15.538 -2.262 29.323 1.00 76.62 99 LEU A CA 1
ATOM 790 C C . LEU A 1 99 ? -16.831 -1.827 30.031 1.00 76.62 99 LEU A C 1
ATOM 792 O O . LEU A 1 99 ? -16.823 -1.535 31.227 1.00 76.62 99 LEU A O 1
ATOM 796 N N . GLY A 1 100 ? -17.941 -1.794 29.296 1.00 78.06 100 GLY A N 1
ATOM 797 C CA . GLY A 1 100 ? -19.232 -1.349 29.820 1.00 78.06 100 GLY A CA 1
ATOM 798 C C . GLY A 1 100 ? -19.357 0.168 29.988 1.00 78.06 100 GLY A C 1
ATOM 799 O O . GLY A 1 100 ? -20.375 0.631 30.509 1.00 78.06 100 GLY A O 1
ATOM 800 N N . SER A 1 101 ? -18.365 0.951 29.540 1.00 77.19 101 SER A N 1
ATOM 801 C CA . SER A 1 101 ? -18.486 2.406 29.447 1.00 77.19 101 SER A CA 1
ATOM 802 C C . SER A 1 101 ? -19.710 2.794 28.631 1.00 77.19 101 SER A C 1
ATOM 804 O O . SER A 1 101 ? -19.985 2.200 27.586 1.00 77.19 101 SER A O 1
ATOM 806 N N . ARG A 1 102 ? -20.412 3.819 29.124 1.00 78.62 102 ARG A N 1
ATOM 807 C CA . ARG A 1 102 ? -21.619 4.376 28.519 1.00 78.62 102 ARG A CA 1
ATOM 808 C C . ARG A 1 102 ? -21.288 5.659 27.779 1.00 78.62 102 ARG A C 1
ATOM 810 O O . ARG A 1 102 ? -20.865 6.624 28.409 1.00 78.62 102 ARG A O 1
ATOM 817 N N . LEU A 1 103 ? -21.510 5.680 26.470 1.00 81.75 103 LEU A N 1
ATOM 818 C CA . LEU A 1 103 ? -21.330 6.877 25.645 1.00 81.75 103 LEU A CA 1
ATOM 819 C C . LEU A 1 103 ? -22.677 7.368 25.110 1.00 81.75 103 LEU A C 1
ATOM 821 O O . LEU A 1 103 ? -23.573 6.572 24.819 1.00 81.75 103 LEU A O 1
ATOM 825 N N . GLY A 1 104 ? -22.821 8.689 25.004 1.00 81.06 104 GLY A N 1
ATOM 826 C CA . GLY A 1 104 ? -23.961 9.309 24.338 1.00 81.06 104 GLY A CA 1
ATOM 827 C C . GLY A 1 104 ? -23.821 9.187 22.823 1.00 81.06 104 GLY A C 1
ATOM 828 O O . GLY A 1 104 ? -22.764 9.483 22.266 1.00 81.06 104 GLY A O 1
ATOM 829 N N . VAL A 1 105 ? -24.885 8.757 22.150 1.00 84.88 105 VAL A N 1
ATOM 830 C CA . VAL A 1 105 ? -24.913 8.688 20.686 1.00 84.88 105 VAL A CA 1
ATOM 831 C C . VAL A 1 105 ? -25.244 10.071 20.126 1.00 84.88 105 VAL A C 1
ATOM 833 O O . VAL A 1 105 ? -26.297 10.623 20.435 1.00 84.88 105 VAL A O 1
ATOM 836 N N . GLY A 1 106 ? -24.339 10.631 19.317 1.00 84.00 106 GLY A N 1
ATOM 837 C CA . GLY A 1 106 ? -24.508 11.965 18.730 1.00 84.00 106 GLY A CA 1
ATOM 838 C C . GLY A 1 106 ? -25.529 12.003 17.590 1.00 84.00 106 GLY A C 1
ATOM 839 O O . GLY A 1 106 ? -26.463 12.797 17.618 1.00 84.00 106 GLY A O 1
ATOM 840 N N . GLU A 1 107 ? -25.367 11.139 16.589 1.00 85.94 107 GLU A N 1
ATOM 841 C CA . GLU A 1 107 ? -26.255 11.063 15.425 1.00 85.94 107 GLU A CA 1
ATOM 842 C C . GLU A 1 107 ? -26.322 9.617 14.918 1.00 85.94 107 GLU A C 1
ATOM 844 O O . GLU A 1 107 ? -25.316 8.904 14.923 1.00 85.94 107 GLU A O 1
ATOM 849 N N . VAL A 1 108 ? -27.508 9.195 14.475 1.00 86.31 108 VAL A N 1
ATOM 850 C CA . VAL A 1 108 ? -27.737 7.909 13.808 1.00 86.31 108 VAL A CA 1
ATOM 851 C C . VAL A 1 108 ? -28.486 8.186 12.516 1.00 86.31 108 VAL A C 1
ATOM 853 O O . VAL A 1 108 ? -29.532 8.833 12.528 1.00 86.31 108 VAL A O 1
ATOM 856 N N . TRP A 1 109 ? -27.968 7.679 11.404 1.00 85.56 109 TRP A N 1
ATOM 857 C CA . TRP A 1 109 ? -28.624 7.751 10.104 1.00 85.56 109 TRP A CA 1
ATOM 858 C C . TRP A 1 109 ? -28.541 6.402 9.398 1.00 85.56 109 TRP A C 1
ATOM 860 O O . TRP A 1 109 ? -27.665 5.584 9.675 1.00 85.56 109 TRP A O 1
ATOM 870 N N . VAL A 1 110 ? -29.467 6.183 8.470 1.00 88.88 110 VAL A N 1
ATOM 871 C CA . VAL A 1 110 ? -29.488 5.012 7.595 1.00 88.88 110 VAL A CA 1
ATOM 872 C C . VAL A 1 110 ? -29.166 5.489 6.189 1.00 88.88 110 VAL A C 1
ATOM 874 O O . VAL A 1 110 ? -29.818 6.398 5.677 1.00 88.88 110 VAL A O 1
ATOM 877 N N . GLU A 1 111 ? -28.156 4.885 5.577 1.00 84.62 111 GLU A N 1
ATOM 878 C CA . GLU A 1 111 ? -27.779 5.141 4.191 1.00 84.62 111 GLU A CA 1
ATOM 879 C C . GLU A 1 111 ? -28.165 3.935 3.334 1.00 84.62 111 GLU A C 1
ATOM 881 O O . GLU A 1 111 ? -27.954 2.784 3.719 1.00 84.62 111 GLU A O 1
ATOM 886 N N . SER A 1 112 ? -28.771 4.207 2.183 1.00 88.25 112 SER A N 1
ATOM 887 C CA . SER A 1 112 ? -29.166 3.201 1.203 1.00 88.25 112 SER A CA 1
ATOM 888 C C . SER A 1 112 ? -28.279 3.329 -0.026 1.00 88.25 112 SER A C 1
ATOM 890 O O . SER A 1 112 ? -28.342 4.338 -0.727 1.00 88.25 112 SER A O 1
ATOM 892 N N . GLU A 1 113 ? -27.491 2.295 -0.299 1.00 83.62 113 GLU A N 1
ATOM 893 C CA . GLU A 1 113 ? -26.623 2.201 -1.470 1.00 83.62 113 GLU A CA 1
ATOM 894 C C . GLU A 1 113 ? -27.017 0.990 -2.321 1.00 83.62 113 GLU A C 1
ATOM 896 O O . GLU A 1 113 ? -27.626 0.031 -1.840 1.00 83.62 113 GLU A O 1
ATOM 901 N N . HIS A 1 114 ? -26.652 1.029 -3.599 1.00 85.19 114 HIS A N 1
ATOM 902 C CA . HIS A 1 114 ? -26.815 -0.086 -4.525 1.00 85.19 114 HIS A CA 1
ATOM 903 C C . HIS A 1 114 ? -25.443 -0.617 -4.939 1.00 85.19 114 HIS A C 1
ATOM 905 O O . HIS A 1 114 ? -24.464 0.124 -4.969 1.00 85.19 114 HIS A O 1
ATOM 911 N N . THR A 1 115 ? -25.368 -1.899 -5.293 1.00 89.12 115 THR A N 1
ATOM 912 C CA . THR A 1 115 ? -24.142 -2.475 -5.853 1.00 89.12 115 THR A CA 1
ATOM 913 C C . THR A 1 115 ? -23.816 -1.809 -7.188 1.00 89.12 115 THR A C 1
ATOM 915 O O . THR A 1 115 ? -24.660 -1.796 -8.088 1.00 89.12 115 THR A O 1
ATOM 918 N N . ALA A 1 116 ? -22.596 -1.301 -7.330 1.00 82.25 116 ALA A N 1
ATOM 919 C CA . ALA A 1 116 ? -22.095 -0.791 -8.597 1.00 82.25 116 ALA A CA 1
ATOM 920 C C . ALA A 1 116 ? -21.632 -1.946 -9.509 1.00 82.25 116 ALA A C 1
ATOM 922 O O . ALA A 1 116 ? -21.175 -2.982 -9.011 1.00 82.25 116 ALA A O 1
ATOM 923 N N . PRO A 1 117 ? -21.742 -1.801 -10.841 1.00 86.94 117 PRO A N 1
ATOM 924 C CA . PRO A 1 117 ? -21.076 -2.710 -11.768 1.00 86.94 117 PRO A CA 1
ATOM 925 C C . PRO A 1 117 ? -19.544 -2.592 -11.631 1.00 86.94 117 PRO A C 1
ATOM 927 O O . PRO A 1 117 ? -19.051 -1.563 -11.167 1.00 86.94 117 PRO A O 1
ATOM 930 N N . PRO A 1 118 ? -18.778 -3.620 -12.040 1.00 86.19 118 PRO A N 1
ATOM 931 C CA . PRO A 1 118 ? -17.322 -3.553 -12.018 1.00 86.19 118 PRO A CA 1
ATOM 932 C C . PRO A 1 118 ? -16.799 -2.484 -12.983 1.00 86.19 118 PRO A C 1
ATOM 934 O O . PRO A 1 118 ? -17.361 -2.270 -14.061 1.00 86.19 118 PRO A O 1
ATOM 937 N N . ASP A 1 119 ? -15.692 -1.853 -12.603 1.00 88.19 119 ASP A N 1
ATOM 938 C CA . ASP A 1 119 ? -14.985 -0.910 -13.461 1.00 88.19 119 ASP A CA 1
ATOM 939 C C . ASP A 1 119 ? -14.194 -1.617 -14.573 1.00 88.19 119 ASP A C 1
ATOM 941 O O . ASP A 1 119 ? -14.011 -2.838 -14.594 1.00 88.19 119 ASP A O 1
ATOM 945 N N . PHE A 1 120 ? -13.732 -0.823 -15.540 1.00 90.69 120 PHE A N 1
ATOM 946 C CA . PHE A 1 120 ? -12.818 -1.298 -16.575 1.00 90.69 120 PHE A CA 1
ATOM 947 C C . PHE A 1 120 ? -11.470 -1.704 -15.973 1.00 90.69 120 PHE A C 1
ATOM 949 O O . PHE A 1 120 ? -10.988 -1.069 -15.038 1.00 90.69 120 PHE A O 1
ATOM 956 N N . LEU A 1 121 ? -10.832 -2.708 -16.581 1.00 92.81 121 LEU A N 1
ATOM 957 C CA . LEU A 1 121 ? -9.518 -3.185 -16.157 1.00 92.81 121 LEU A CA 1
ATOM 958 C C . LEU A 1 121 ? -8.464 -2.076 -16.236 1.00 92.81 121 LEU A C 1
ATOM 960 O O . LEU A 1 121 ? -8.295 -1.418 -17.268 1.00 92.81 121 LEU A O 1
ATOM 964 N N . THR A 1 122 ? -7.707 -1.934 -15.157 1.00 92.69 122 THR A N 1
ATOM 965 C CA . THR A 1 122 ? -6.459 -1.177 -15.132 1.00 92.69 122 THR A CA 1
ATOM 966 C C . THR A 1 122 ? -5.337 -1.957 -15.820 1.00 92.69 122 THR A C 1
ATOM 968 O O . THR A 1 122 ? -5.408 -3.174 -15.995 1.00 92.69 122 THR A O 1
ATOM 971 N N . GLU A 1 123 ? -4.265 -1.261 -16.207 1.00 93.56 123 GLU A N 1
ATOM 972 C CA . GLU A 1 123 ? -3.089 -1.915 -16.797 1.00 93.56 123 GLU A CA 1
ATOM 973 C C . GLU A 1 123 ? -2.487 -2.953 -15.840 1.00 93.56 123 GLU A C 1
ATOM 975 O O . GLU A 1 123 ? -2.180 -4.057 -16.275 1.00 93.56 123 GLU A O 1
ATOM 980 N N . SER A 1 124 ? -2.396 -2.644 -14.542 1.00 93.56 124 SER A N 1
ATOM 981 C CA . SER A 1 124 ? -1.897 -3.581 -13.528 1.00 93.56 124 SER A CA 1
ATOM 982 C C . SER A 1 124 ? -2.758 -4.841 -13.424 1.00 93.56 124 SER A C 1
ATOM 984 O O . SER A 1 124 ? -2.219 -5.939 -13.444 1.00 93.56 124 SER A O 1
ATOM 986 N N . GLU A 1 125 ? -4.088 -4.708 -13.389 1.00 94.56 125 GLU A N 1
ATOM 987 C CA . GLU A 1 125 ? -4.988 -5.871 -13.350 1.00 94.56 125 GLU A CA 1
ATOM 988 C C . GLU A 1 125 ? -4.891 -6.710 -14.627 1.00 94.56 125 GLU A C 1
ATOM 990 O O . GLU A 1 125 ? -4.956 -7.936 -14.573 1.00 94.56 125 GLU A O 1
ATOM 995 N N . LEU A 1 126 ? -4.713 -6.070 -15.787 1.00 95.62 126 LEU A N 1
ATOM 996 C CA . LEU A 1 126 ? -4.493 -6.783 -17.040 1.00 95.62 126 LEU A CA 1
ATOM 997 C C . LEU A 1 126 ? -3.151 -7.529 -17.037 1.00 95.62 126 LEU A C 1
ATOM 999 O O . LEU A 1 126 ? -3.110 -8.674 -17.480 1.00 95.62 126 LEU A O 1
ATOM 1003 N N . VAL A 1 127 ? -2.080 -6.915 -16.522 1.00 95.44 127 VAL A N 1
ATOM 1004 C CA . VAL A 1 127 ? -0.774 -7.571 -16.333 1.00 95.44 127 VAL A CA 1
ATOM 1005 C C . VAL A 1 127 ? -0.926 -8.796 -15.429 1.00 95.44 127 VAL A C 1
ATOM 1007 O O . VAL A 1 127 ? -0.498 -9.881 -15.818 1.00 95.44 127 VAL A O 1
ATOM 1010 N N . ASP A 1 128 ? -1.604 -8.655 -14.288 1.00 95.50 128 ASP A N 1
ATOM 1011 C CA . ASP A 1 128 ? -1.841 -9.750 -13.340 1.00 95.50 128 ASP A CA 1
ATOM 1012 C C . ASP A 1 128 ? -2.664 -10.884 -13.973 1.00 95.50 128 ASP A C 1
ATOM 1014 O O . ASP A 1 128 ? -2.373 -12.064 -13.773 1.00 95.50 128 ASP A O 1
ATOM 1018 N N . LEU A 1 129 ? -3.683 -10.552 -14.776 1.00 96.25 129 LEU A N 1
ATOM 1019 C CA . LEU A 1 129 ? -4.472 -11.540 -15.516 1.00 96.25 129 LEU A CA 1
ATOM 1020 C C . LEU A 1 129 ? -3.631 -12.262 -16.571 1.00 96.25 129 LEU A C 1
ATOM 1022 O O . LEU A 1 129 ? -3.732 -13.482 -16.703 1.00 96.25 129 LEU A O 1
ATOM 1026 N N . MET A 1 130 ? -2.804 -11.536 -17.320 1.00 96.75 130 MET A N 1
ATOM 1027 C CA . MET A 1 130 ? -1.930 -12.129 -18.330 1.00 96.75 130 MET A CA 1
ATOM 1028 C C . MET A 1 130 ? -0.925 -13.099 -17.703 1.00 96.75 130 MET A C 1
ATOM 1030 O O . MET A 1 130 ? -0.801 -14.229 -18.182 1.00 96.75 130 MET A O 1
ATOM 1034 N N . ASP A 1 131 ? -0.288 -12.700 -16.601 1.00 93.94 131 ASP A N 1
ATOM 1035 C CA . ASP A 1 131 ? 0.663 -13.536 -15.864 1.00 93.94 131 ASP A CA 1
ATOM 1036 C C . ASP A 1 131 ? -0.021 -14.773 -15.260 1.00 93.94 131 ASP A C 1
ATOM 1038 O O . ASP A 1 131 ? 0.403 -15.906 -15.492 1.00 93.94 131 ASP A O 1
ATOM 1042 N N . LYS A 1 132 ? -1.177 -14.590 -14.604 1.00 96.19 132 LYS A N 1
ATOM 1043 C CA . LYS A 1 132 ? -1.996 -15.684 -14.050 1.00 96.19 132 LYS A CA 1
ATOM 1044 C C . LYS A 1 132 ? -2.400 -16.722 -15.099 1.00 96.19 132 LYS A C 1
ATOM 1046 O O . LYS A 1 132 ? -2.529 -17.904 -14.779 1.00 96.19 132 LYS A O 1
ATOM 1051 N N . HIS A 1 133 ? -2.636 -16.290 -16.335 1.00 96.31 133 HIS A N 1
ATOM 1052 C CA . HIS A 1 133 ? -2.998 -17.167 -17.448 1.00 96.31 133 HIS A CA 1
ATOM 1053 C C . HIS A 1 133 ? -1.794 -17.649 -18.272 1.00 96.31 133 HIS A C 1
ATOM 1055 O O . HIS A 1 133 ? -1.985 -18.404 -19.226 1.00 96.31 133 HIS A O 1
ATOM 1061 N N . GLY A 1 134 ? -0.568 -17.261 -17.909 1.00 93.94 134 GLY A N 1
ATOM 1062 C CA . GLY A 1 134 ? 0.660 -17.690 -18.576 1.00 93.94 134 GLY A CA 1
ATOM 1063 C C . GLY A 1 134 ? 0.803 -17.175 -20.011 1.00 93.94 134 GLY A C 1
ATOM 1064 O O . GLY A 1 134 ? 1.441 -17.830 -20.834 1.00 93.94 134 GLY A O 1
ATOM 1065 N N . ILE A 1 135 ? 0.195 -16.030 -20.338 1.00 94.69 135 ILE A N 1
ATOM 1066 C CA . ILE A 1 135 ? 0.287 -15.396 -21.660 1.00 94.69 135 ILE A CA 1
ATOM 1067 C C . ILE A 1 135 ? 1.182 -14.155 -21.601 1.00 94.69 135 ILE A C 1
ATOM 1069 O O . ILE A 1 135 ? 1.160 -13.399 -20.637 1.00 94.69 135 ILE A O 1
ATOM 1073 N N . GLY A 1 136 ? 1.969 -13.916 -22.653 1.00 87.81 136 GLY A N 1
ATOM 1074 C CA . GLY A 1 136 ? 2.918 -12.796 -22.669 1.00 87.81 136 GLY A CA 1
ATOM 1075 C C . GLY A 1 136 ? 4.155 -13.011 -21.782 1.00 87.81 136 GLY A C 1
ATOM 1076 O O . GLY A 1 136 ? 4.751 -12.045 -21.309 1.00 87.81 136 GLY A O 1
ATOM 1077 N N . THR A 1 137 ? 4.563 -14.264 -21.562 1.00 89.38 137 THR A N 1
ATOM 1078 C CA . THR A 1 137 ? 5.776 -14.622 -20.807 1.00 89.38 137 THR A CA 1
ATOM 1079 C C . THR A 1 137 ? 7.045 -13.988 -21.395 1.00 89.38 137 THR A C 1
ATOM 1081 O O . THR A 1 137 ? 7.037 -13.502 -22.527 1.00 89.38 137 THR A O 1
ATOM 1084 N N . ASP A 1 138 ? 8.148 -14.025 -20.643 1.00 89.94 138 ASP A N 1
ATOM 1085 C CA . ASP A 1 138 ? 9.456 -13.492 -21.069 1.00 89.94 138 ASP A CA 1
ATOM 1086 C C . ASP A 1 138 ? 9.429 -11.975 -21.343 1.00 89.94 138 ASP A C 1
ATOM 1088 O O . ASP A 1 138 ? 9.817 -11.485 -22.401 1.00 89.94 138 ASP A O 1
ATOM 1092 N N . ALA A 1 139 ? 8.881 -11.222 -20.380 1.00 88.88 139 ALA A N 1
ATOM 1093 C CA . ALA A 1 139 ? 8.773 -9.760 -20.413 1.00 88.88 139 ALA A CA 1
ATOM 1094 C C . ALA A 1 139 ? 8.038 -9.184 -21.6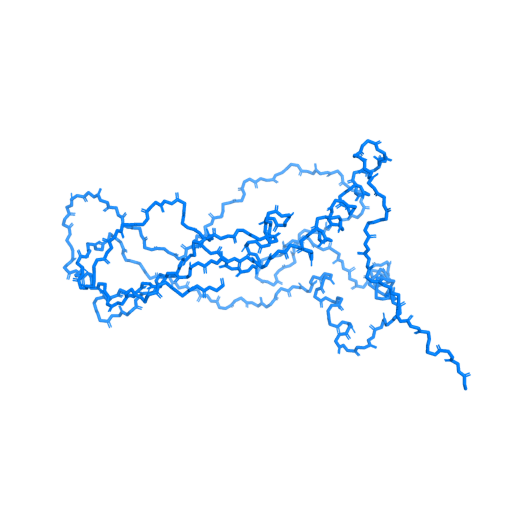48 1.00 88.88 139 ALA A C 1
ATOM 1096 O O . ALA A 1 139 ? 8.226 -8.016 -21.993 1.00 88.88 139 ALA A O 1
ATOM 1097 N N . SER A 1 140 ? 7.162 -9.968 -22.293 1.00 95.00 140 SER A N 1
ATOM 1098 C CA . SER A 1 140 ? 6.416 -9.539 -23.487 1.00 95.00 140 SER A CA 1
ATOM 1099 C C . SER A 1 140 ? 5.030 -8.944 -23.193 1.00 95.00 140 SER A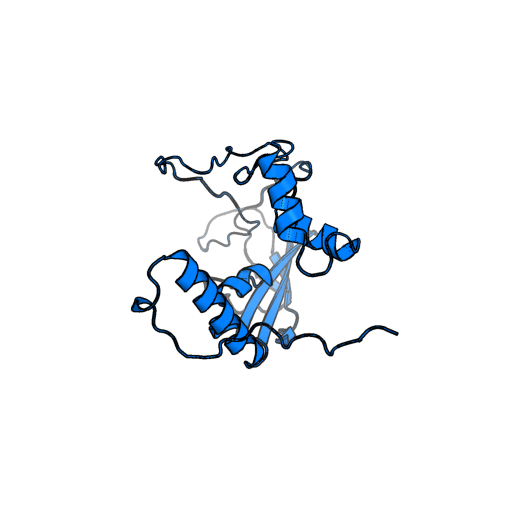 C 1
ATOM 1101 O O . SER A 1 140 ? 4.449 -8.306 -24.077 1.00 95.00 140 SER A O 1
ATOM 1103 N N . ILE A 1 141 ? 4.520 -9.054 -21.955 1.00 95.25 141 ILE A N 1
ATOM 1104 C CA . ILE A 1 141 ? 3.255 -8.432 -21.510 1.00 95.25 141 ILE A CA 1
ATOM 1105 C C . ILE A 1 141 ? 3.134 -6.957 -21.955 1.00 95.25 141 ILE A C 1
ATOM 1107 O O . ILE A 1 141 ? 2.150 -6.637 -22.632 1.00 95.25 141 ILE A O 1
ATOM 1111 N N . PRO A 1 142 ? 4.111 -6.057 -21.691 1.00 94.81 142 PRO A N 1
ATOM 1112 C CA . PRO A 1 142 ? 3.974 -4.643 -22.054 1.00 94.81 142 PRO A CA 1
ATOM 1113 C C . PRO A 1 142 ? 3.815 -4.424 -23.564 1.00 94.81 142 PRO A C 1
ATOM 1115 O O . PRO A 1 142 ? 3.067 -3.547 -23.997 1.00 94.81 142 PRO A O 1
ATOM 1118 N N . GLN A 1 143 ? 4.469 -5.255 -24.385 1.0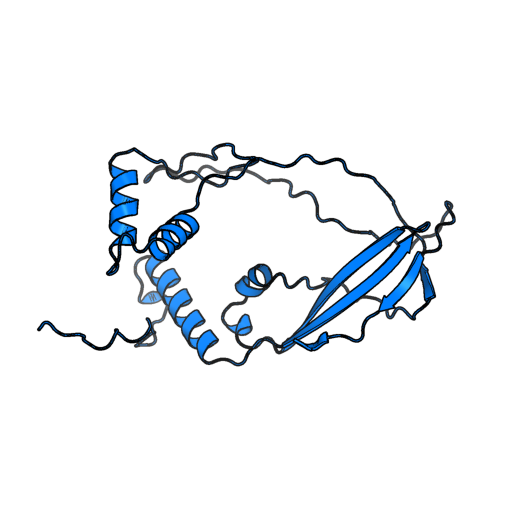0 96.06 143 GLN A N 1
ATOM 1119 C CA . GLN A 1 143 ? 4.368 -5.178 -25.842 1.00 96.06 143 GLN A CA 1
ATOM 1120 C C . GLN A 1 143 ? 2.971 -5.571 -26.330 1.00 96.06 143 GLN A C 1
ATOM 1122 O O . GLN A 1 143 ? 2.422 -4.925 -27.223 1.00 96.06 143 GLN A O 1
ATOM 1127 N N . HIS A 1 144 ? 2.378 -6.620 -25.759 1.00 95.88 144 HIS A N 1
ATOM 1128 C CA . HIS A 1 144 ? 1.023 -7.045 -26.107 1.00 95.88 144 HIS A CA 1
ATOM 1129 C C . HIS A 1 144 ? -0.028 -6.006 -25.709 1.00 95.88 144 HIS A C 1
ATOM 1131 O O . HIS A 1 144 ? -0.925 -5.722 -26.505 1.00 95.88 144 HIS A O 1
ATOM 1137 N N . ILE A 1 145 ? 0.121 -5.386 -24.535 1.00 95.25 145 ILE A N 1
ATOM 1138 C CA . ILE A 1 145 ? -0.750 -4.293 -24.088 1.00 95.25 145 ILE A CA 1
ATOM 1139 C C . ILE A 1 145 ? -0.614 -3.088 -25.031 1.00 95.25 145 ILE A C 1
ATOM 1141 O O . ILE A 1 145 ? -1.614 -2.588 -25.550 1.00 95.25 145 ILE A O 1
ATOM 1145 N N . GLN A 1 146 ? 0.612 -2.661 -25.350 1.00 94.38 146 GLN A N 1
ATOM 1146 C CA . GLN A 1 146 ? 0.830 -1.538 -26.268 1.00 94.38 146 GLN A CA 1
ATOM 1147 C C . GLN A 1 146 ? 0.265 -1.828 -27.671 1.00 94.38 146 GLN A C 1
ATOM 1149 O O . GLN A 1 146 ? -0.365 -0.963 -28.273 1.00 94.38 146 GLN A O 1
ATOM 1154 N N . ASN A 1 147 ? 0.379 -3.069 -28.155 1.00 95.25 147 ASN A N 1
ATOM 1155 C CA . ASN A 1 147 ? -0.143 -3.505 -29.452 1.00 95.25 147 ASN A CA 1
ATOM 1156 C C . ASN A 1 147 ? -1.667 -3.358 -29.603 1.00 95.25 147 ASN A C 1
ATOM 1158 O O . ASN A 1 147 ? -2.133 -3.086 -30.714 1.00 95.25 147 ASN A O 1
ATOM 1162 N N . VAL A 1 148 ? -2.450 -3.595 -28.544 1.00 95.25 148 VAL A N 1
ATOM 1163 C CA . VAL A 1 148 ? -3.918 -3.440 -28.591 1.00 95.25 148 VAL A CA 1
ATOM 1164 C C . VAL A 1 148 ? -4.346 -1.980 -28.430 1.00 95.25 148 VAL A C 1
ATOM 1166 O O . VAL A 1 148 ? -5.364 -1.579 -28.998 1.00 95.25 148 VAL A O 1
ATOM 1169 N N . VAL A 1 149 ? -3.541 -1.172 -27.729 1.00 93.44 149 VAL A N 1
ATOM 1170 C CA . VAL A 1 149 ? -3.712 0.286 -27.638 1.00 93.44 149 VAL A CA 1
ATOM 1171 C C . VAL A 1 149 ? -3.422 0.947 -28.991 1.00 93.44 149 VAL A C 1
ATOM 1173 O O . VAL A 1 149 ? -4.237 1.730 -29.476 1.00 93.44 149 VAL A O 1
ATOM 1176 N N . ASP A 1 150 ? -2.306 0.596 -29.637 1.00 93.75 150 ASP A N 1
ATOM 1177 C CA . ASP A 1 150 ? -1.870 1.185 -30.914 1.00 93.75 150 ASP A CA 1
ATOM 1178 C C . ASP A 1 150 ? -2.805 0.835 -32.075 1.00 93.75 150 ASP A C 1
ATOM 1180 O O . ASP A 1 150 ? -3.007 1.637 -32.982 1.00 93.75 150 ASP A O 1
ATOM 1184 N N . ARG A 1 151 ? -3.421 -0.353 -32.037 1.00 95.25 151 ARG A N 1
ATOM 1185 C CA . ARG A 1 151 ? -4.458 -0.764 -32.999 1.00 95.25 151 ARG A CA 1
ATOM 1186 C C . ARG A 1 151 ? -5.842 -0.190 -32.690 1.00 95.25 151 ARG A C 1
ATOM 1188 O O . ARG A 1 151 ? -6.794 -0.517 -33.392 1.00 95.25 151 ARG A O 1
ATOM 1195 N N . HIS A 1 152 ? -5.961 0.642 -31.656 1.00 92.38 152 HIS A N 1
ATOM 1196 C CA . HIS A 1 152 ? -7.211 1.267 -31.227 1.00 92.38 152 HIS A CA 1
ATOM 1197 C C . HIS A 1 152 ? -8.327 0.271 -30.858 1.00 92.38 152 HIS A C 1
ATOM 1199 O O . HIS A 1 152 ? -9.507 0.603 -30.952 1.00 92.38 152 HIS A O 1
ATOM 1205 N N . TYR A 1 153 ? -7.977 -0.940 -30.403 1.00 94.94 153 TYR A N 1
ATOM 1206 C CA . TYR A 1 153 ? -8.957 -1.885 -29.847 1.00 94.94 153 TYR A CA 1
ATOM 1207 C C . TYR A 1 153 ? -9.380 -1.500 -28.431 1.00 94.94 153 TYR A C 1
ATOM 1209 O O . TYR A 1 153 ? -10.507 -1.769 -28.021 1.00 94.94 153 TYR A O 1
ATOM 1217 N N . VAL A 1 154 ? -8.485 -0.842 -27.696 1.00 93.88 154 VAL A N 1
ATOM 1218 C CA . VAL A 1 154 ? -8.741 -0.311 -26.357 1.00 93.88 154 VAL A CA 1
ATOM 1219 C C . VAL A 1 154 ? -8.314 1.152 -26.281 1.00 93.88 154 VAL A C 1
ATOM 1221 O O . VAL A 1 154 ? -7.485 1.619 -27.063 1.00 93.88 154 VAL A O 1
ATOM 1224 N N . MET A 1 155 ? -8.884 1.884 -25.328 1.00 90.44 155 MET A N 1
ATOM 1225 C CA . MET A 1 155 ? -8.529 3.273 -25.042 1.00 90.44 155 MET A CA 1
ATOM 1226 C C . MET A 1 155 ? -8.113 3.399 -23.585 1.00 90.44 155 MET A C 1
ATOM 1228 O O . MET A 1 155 ? -8.737 2.806 -22.710 1.00 90.44 155 MET A O 1
ATOM 1232 N N . ILE A 1 156 ? -7.088 4.209 -23.334 1.00 90.38 156 ILE A N 1
ATOM 1233 C CA . ILE A 1 156 ? -6.675 4.552 -21.977 1.00 90.38 156 ILE A CA 1
ATOM 1234 C C . ILE A 1 156 ? -7.607 5.653 -21.481 1.00 90.38 156 ILE A C 1
ATOM 1236 O O . ILE A 1 156 ? -7.705 6.724 -22.086 1.00 90.38 156 ILE A O 1
ATOM 1240 N N . CYS A 1 157 ? -8.302 5.384 -20.386 1.00 88.06 157 CYS A N 1
ATOM 1241 C CA . CYS A 1 157 ? -9.210 6.328 -19.756 1.00 88.06 157 CYS A CA 1
ATOM 1242 C C . CYS A 1 157 ? -8.739 6.615 -18.331 1.00 88.06 157 CYS A C 1
ATOM 1244 O O . CYS A 1 157 ? -8.101 5.779 -17.694 1.00 88.06 157 CYS A O 1
ATOM 1246 N N . GLY A 1 158 ? -9.032 7.818 -17.844 1.00 83.00 158 GLY A N 1
ATOM 1247 C CA . GLY A 1 158 ? -8.929 8.142 -16.430 1.00 83.00 158 GLY A CA 1
ATOM 1248 C C . GLY A 1 158 ? -9.926 7.330 -15.597 1.00 83.00 158 GLY A C 1
ATOM 1249 O O . GLY A 1 158 ? -10.734 6.584 -16.162 1.00 83.00 158 GLY A O 1
ATOM 1250 N N . PRO A 1 159 ? -9.887 7.483 -14.263 1.00 77.69 159 PRO A N 1
ATOM 1251 C CA . PRO A 1 159 ? -10.803 6.779 -13.376 1.00 77.69 159 PRO A CA 1
ATOM 1252 C C . PRO A 1 159 ? -12.253 7.049 -13.790 1.00 77.69 159 PRO A C 1
ATOM 1254 O O . PRO A 1 159 ? -12.654 8.200 -13.984 1.00 77.69 159 PRO A O 1
ATOM 1257 N N . GLY A 1 160 ? -12.990 5.961 -13.998 1.00 72.44 160 GLY A N 1
ATOM 1258 C CA . GLY A 1 160 ? -14.435 5.960 -14.156 1.00 72.44 160 GLY A CA 1
ATOM 1259 C C . GLY A 1 160 ? -15.138 5.921 -12.803 1.00 72.44 160 GLY A C 1
ATOM 1260 O O . GLY A 1 160 ? -14.491 5.732 -11.777 1.00 72.44 160 GLY A O 1
ATOM 1261 N N . GLU A 1 161 ? -16.455 6.097 -12.813 1.00 74.69 161 GLU A N 1
ATOM 1262 C CA . GLU A 1 161 ? -17.311 5.822 -11.655 1.00 74.69 161 GLU A CA 1
ATOM 1263 C C . GLU A 1 161 ? -18.449 4.901 -12.102 1.00 74.69 161 GLU A C 1
ATOM 1265 O O . GLU A 1 161 ? -19.029 5.099 -13.176 1.00 74.69 161 GLU A O 1
ATOM 1270 N N . ASP A 1 162 ? -18.768 3.905 -11.276 1.00 78.38 162 ASP A N 1
ATOM 1271 C CA . ASP A 1 162 ? -19.874 2.963 -11.466 1.00 78.38 162 ASP A CA 1
ATOM 1272 C C . ASP A 1 162 ? -19.879 2.281 -12.845 1.00 78.38 162 ASP A C 1
ATOM 1274 O O . ASP A 1 162 ? -20.896 2.271 -13.550 1.00 78.38 162 ASP A O 1
ATOM 1278 N N . GLY A 1 163 ? -18.728 1.755 -13.284 1.00 73.25 163 GLY A N 1
ATOM 1279 C CA . GLY A 1 163 ? -18.590 1.072 -14.575 1.00 73.25 163 GLY A CA 1
ATOM 1280 C C . GLY A 1 163 ? -18.709 1.996 -15.792 1.00 73.25 163 GLY A C 1
ATOM 1281 O O . GLY A 1 163 ? -18.735 1.533 -16.937 1.00 73.25 163 GLY A O 1
ATOM 1282 N N . LYS A 1 164 ? -18.784 3.316 -15.586 1.00 80.94 164 LYS A N 1
ATOM 1283 C CA . LYS A 1 164 ? -18.751 4.299 -16.672 1.00 80.94 164 LYS A CA 1
ATOM 1284 C C . LYS A 1 164 ? -17.316 4.612 -17.041 1.00 80.94 164 LYS A C 1
ATOM 1286 O O . LYS A 1 164 ? -16.419 4.670 -16.211 1.00 80.94 164 LYS A O 1
ATOM 1291 N N . ARG A 1 165 ? -17.098 4.876 -18.324 1.00 79.00 165 ARG A N 1
ATOM 1292 C CA . ARG A 1 165 ? -15.785 5.266 -18.829 1.00 79.00 165 ARG A CA 1
ATOM 1293 C C . ARG A 1 165 ? -15.419 6.670 -18.327 1.00 79.00 165 ARG A C 1
ATOM 1295 O O . ARG A 1 165 ? -16.196 7.601 -18.532 1.00 79.00 165 ARG A O 1
ATOM 1302 N N . GLY A 1 166 ? -14.230 6.820 -17.741 1.00 81.81 166 GLY A N 1
ATOM 1303 C CA . GLY A 1 166 ? -13.640 8.125 -17.420 1.00 81.81 166 GLY A CA 1
ATOM 1304 C C . GLY A 1 166 ? -13.153 8.898 -18.656 1.00 81.81 166 GLY A C 1
ATOM 1305 O O . GLY A 1 166 ? -13.315 8.467 -19.798 1.00 81.81 166 GLY A O 1
ATOM 1306 N N . GLU A 1 167 ? -12.528 10.058 -18.455 1.00 85.25 167 GLU A N 1
ATOM 1307 C CA . GLU A 1 167 ? -12.016 10.868 -19.572 1.00 85.25 167 GLU A CA 1
ATOM 1308 C C . GLU A 1 167 ? -10.923 10.129 -20.360 1.00 85.25 167 GLU A C 1
ATOM 1310 O O . GLU A 1 167 ? -10.007 9.548 -19.780 1.00 85.25 167 GLU A O 1
ATOM 1315 N N . ILE A 1 168 ? -10.992 10.164 -21.693 1.00 83.62 168 ILE A N 1
ATOM 1316 C CA . ILE A 1 168 ? -9.976 9.536 -22.547 1.00 83.62 168 ILE A CA 1
ATOM 1317 C C . ILE A 1 168 ? -8.659 10.302 -22.406 1.00 83.62 168 ILE A C 1
ATOM 1319 O O . ILE A 1 168 ? -8.584 11.502 -22.674 1.00 83.62 168 ILE A O 1
ATOM 1323 N N . ILE A 1 169 ? -7.596 9.589 -22.042 1.00 80.25 169 ILE A N 1
ATOM 1324 C CA . ILE A 1 169 ? -6.250 10.142 -21.929 1.00 80.25 169 ILE A CA 1
ATOM 1325 C C . ILE A 1 169 ? -5.564 9.974 -23.288 1.00 80.25 169 ILE A C 1
ATOM 1327 O O . ILE A 1 169 ? -5.006 8.924 -23.602 1.00 80.25 169 ILE A O 1
ATOM 1331 N N . SER A 1 170 ? -5.592 11.016 -24.122 1.00 63.94 170 SER A N 1
ATOM 1332 C CA . SER A 1 170 ? -4.819 11.032 -25.370 1.00 63.94 170 SER A CA 1
ATOM 1333 C C . SER A 1 170 ? -3.331 11.276 -25.085 1.00 63.94 170 SER A C 1
ATOM 1335 O O . SER A 1 170 ? -2.992 12.228 -24.372 1.00 63.94 170 SER A O 1
ATOM 1337 N N . LYS A 1 171 ? -2.422 10.494 -25.689 1.00 54.44 171 LYS A N 1
ATOM 1338 C CA . LYS A 1 171 ? -0.983 10.818 -25.717 1.00 54.44 171 LYS A CA 1
ATOM 1339 C C . LYS A 1 171 ? -0.784 12.129 -26.506 1.00 54.44 171 LYS A C 1
ATOM 1341 O O . LYS A 1 171 ? -0.705 12.102 -27.725 1.00 54.44 171 LYS A O 1
ATOM 1346 N N . GLY A 1 172 ? -0.717 13.272 -25.809 1.00 46.91 172 GLY A N 1
ATOM 1347 C CA . GLY A 1 172 ? -0.313 14.569 -26.385 1.00 46.91 172 GLY A CA 1
ATOM 1348 C C . GLY A 1 172 ? -1.332 15.717 -26.317 1.00 46.91 172 GLY A C 1
ATOM 1349 O O . GLY A 1 172 ? -1.624 16.326 -27.339 1.00 46.91 172 GLY A O 1
ATOM 1350 N N . GLY A 1 173 ? -1.837 16.075 -25.130 1.00 32.97 173 GLY A N 1
ATOM 1351 C CA . GLY A 1 173 ? -2.718 17.239 -24.951 1.00 32.97 173 GLY A CA 1
ATOM 1352 C C . GLY A 1 173 ? -2.512 17.936 -23.604 1.00 32.97 173 GLY A C 1
ATOM 1353 O O . GLY A 1 173 ? -2.438 17.283 -22.567 1.00 32.97 173 GLY A O 1
ATOM 1354 N N . LYS A 1 174 ? -2.368 19.269 -23.631 1.00 34.09 174 LYS A N 1
ATOM 1355 C CA . LYS A 1 174 ? -2.147 20.162 -22.477 1.00 34.09 174 LYS A CA 1
ATOM 1356 C C . LYS A 1 174 ? -3.119 19.873 -21.324 1.00 34.09 174 LYS A C 1
ATOM 1358 O O . LYS A 1 174 ? -4.325 19.816 -21.535 1.00 34.09 174 LYS A O 1
ATOM 1363 N N . LYS A 1 175 ? -2.585 19.793 -20.096 1.00 34.56 175 LYS A N 1
ATOM 1364 C CA . LYS A 1 175 ? -3.367 19.695 -18.853 1.00 34.56 175 LYS A CA 1
ATOM 1365 C C . LYS A 1 175 ? -4.326 20.881 -18.727 1.00 34.56 175 LYS A C 1
ATOM 1367 O O . LYS A 1 175 ? -3.901 21.997 -18.429 1.00 34.56 175 LYS A O 1
AT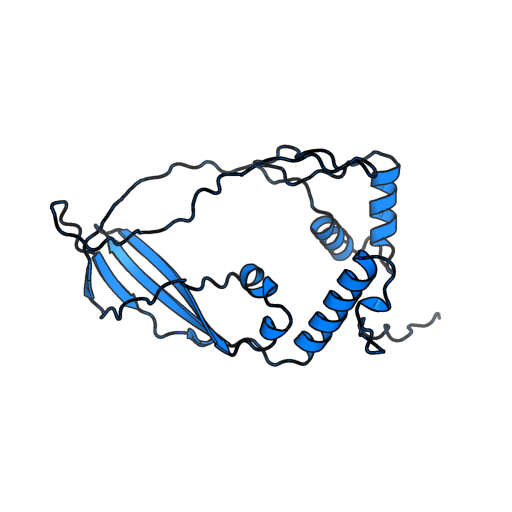OM 1372 N N . GLY A 1 176 ? -5.610 20.615 -18.940 1.00 32.50 176 GLY A N 1
ATOM 1373 C CA . GLY A 1 176 ? -6.701 21.497 -18.557 1.00 32.50 176 GLY A CA 1
ATOM 1374 C C . GLY A 1 176 ? -6.844 21.530 -17.038 1.00 32.50 176 GLY A C 1
ATOM 1375 O O . GLY A 1 176 ? -6.776 20.508 -16.361 1.00 32.50 176 GLY A O 1
ATOM 1376 N N . HIS A 1 177 ? -7.001 22.735 -16.504 1.00 43.16 177 HIS A N 1
ATOM 1377 C CA . HIS A 1 177 ? -7.357 22.991 -15.115 1.00 43.16 177 HIS A CA 1
ATOM 1378 C C . HIS A 1 177 ? -8.793 22.518 -14.853 1.00 43.16 177 HIS A C 1
ATOM 1380 O O . HIS A 1 177 ? -9.691 22.929 -15.583 1.00 43.16 177 HIS A O 1
ATOM 1386 N N . LYS A 1 178 ? -9.011 21.722 -13.801 1.00 35.78 178 LYS A N 1
ATOM 1387 C CA . LYS A 1 178 ? -10.256 21.570 -13.015 1.00 35.78 178 LYS A CA 1
ATOM 1388 C C . LYS A 1 178 ? -10.016 20.439 -12.014 1.00 35.78 178 LYS A C 1
ATOM 1390 O O . LYS A 1 178 ? -9.224 19.550 -12.274 1.00 35.78 178 LYS A O 1
ATOM 1395 N N . GLY A 1 179 ? -10.612 20.391 -10.841 1.00 32.00 179 GLY A N 1
ATOM 1396 C CA . GLY A 1 179 ? -11.669 21.152 -10.195 1.00 32.00 179 GLY A CA 1
ATOM 1397 C C . GLY A 1 179 ? -11.955 20.346 -8.926 1.00 32.00 179 GLY A C 1
ATOM 1398 O O . GLY A 1 179 ? -11.881 19.121 -8.962 1.00 32.00 179 GLY A O 1
ATOM 1399 N N . LYS A 1 180 ? -12.159 21.011 -7.786 1.00 33.50 180 LYS A N 1
ATOM 1400 C CA . LYS A 1 180 ? -12.322 20.360 -6.477 1.00 33.50 180 LYS A CA 1
ATOM 1401 C C . LYS A 1 180 ? -13.435 19.300 -6.520 1.00 33.50 180 LYS A C 1
ATOM 1403 O O . LYS A 1 180 ? -14.611 19.651 -6.472 1.00 33.50 180 LYS A O 1
ATOM 1408 N N . GLY A 1 181 ? -13.055 18.025 -6.573 1.00 31.92 181 GLY A N 1
ATOM 1409 C CA . GLY A 1 181 ? -13.945 16.899 -6.318 1.00 31.92 181 GLY A CA 1
ATOM 1410 C C . GLY A 1 181 ? -14.242 16.827 -4.824 1.00 31.92 181 GLY A C 1
ATOM 1411 O O . GLY A 1 181 ? -13.326 16.739 -4.004 1.00 31.92 181 GLY A O 1
ATOM 1412 N N . LYS A 1 182 ? -15.522 16.931 -4.463 1.00 33.75 182 LYS A N 1
ATOM 1413 C CA . LYS A 1 182 ? -16.005 16.701 -3.100 1.00 33.75 182 LYS A CA 1
ATOM 1414 C C . LYS A 1 182 ? -15.947 15.201 -2.820 1.00 33.75 182 LYS A C 1
ATOM 1416 O O . LYS A 1 182 ? -16.841 14.474 -3.229 1.00 33.75 182 LYS A O 1
ATOM 1421 N N . GLY A 1 183 ? -14.928 14.764 -2.087 1.00 29.78 183 GLY A N 1
ATOM 1422 C CA . GLY A 1 183 ? -14.965 13.472 -1.412 1.00 29.78 183 GLY A CA 1
ATOM 1423 C C . GLY A 1 183 ? -15.978 13.520 -0.268 1.00 29.78 183 GLY A C 1
ATOM 1424 O O . GLY A 1 183 ? -15.821 14.301 0.670 1.00 29.78 183 GLY A O 1
ATOM 1425 N N . LYS A 1 184 ? -17.022 12.701 -0.359 1.00 35.91 184 LYS A N 1
ATOM 1426 C CA . LYS A 1 184 ? -17.892 12.282 0.747 1.00 35.91 184 LYS A CA 1
ATOM 1427 C C . LYS A 1 184 ? -18.019 10.764 0.625 1.00 35.91 184 LYS A C 1
ATOM 1429 O O . LYS A 1 184 ? -18.122 10.281 -0.489 1.00 35.91 184 LYS A O 1
ATOM 1434 N N . GLY A 1 185 ? -17.999 9.962 1.672 1.00 33.19 185 GLY A N 1
ATOM 1435 C CA . GLY A 1 185 ? -17.762 10.177 3.090 1.00 33.19 185 GLY A CA 1
ATOM 1436 C C . GLY A 1 185 ? -17.514 8.783 3.667 1.00 33.19 185 GLY A C 1
ATOM 1437 O O . GLY A 1 185 ? -18.090 7.804 3.211 1.00 33.19 185 GLY A O 1
ATOM 1438 N N . ARG A 1 186 ? -16.576 8.668 4.602 1.00 39.78 186 ARG A N 1
ATOM 1439 C CA . ARG A 1 186 ? -16.308 7.414 5.314 1.00 39.78 186 ARG A CA 1
ATOM 1440 C C . ARG A 1 186 ? -17.481 7.116 6.251 1.00 39.78 186 ARG A C 1
ATOM 1442 O O . ARG A 1 186 ? -17.989 8.040 6.881 1.00 39.78 186 ARG A O 1
ATOM 1449 N N . LYS A 1 187 ? -17.816 5.836 6.437 1.00 36.00 187 LYS A N 1
ATOM 1450 C CA . LYS A 1 187 ? -18.602 5.379 7.593 1.00 36.00 187 LYS A CA 1
ATOM 1451 C C . LYS A 1 187 ? -17.924 5.868 8.878 1.00 36.00 187 LYS A C 1
ATOM 1453 O O . LYS A 1 187 ? -16.742 5.584 9.099 1.00 36.00 187 LYS A O 1
ATOM 1458 N N . GLY A 1 188 ? -18.645 6.601 9.713 1.00 38.88 188 GLY A N 1
ATOM 1459 C CA . GLY A 1 188 ? -18.118 7.090 10.979 1.00 38.88 188 GLY A CA 1
ATOM 1460 C C . GLY A 1 188 ? -19.235 7.499 11.920 1.00 38.88 188 GLY A C 1
ATOM 1461 O O . GLY A 1 188 ? -20.171 8.163 11.508 1.00 38.88 188 GLY A O 1
ATOM 1462 N N . ILE A 1 189 ? -19.107 7.111 13.182 1.00 40.72 189 ILE A N 1
ATOM 1463 C CA . ILE A 1 189 ? -19.828 7.731 14.291 1.00 40.72 189 ILE A CA 1
ATOM 1464 C C . ILE A 1 189 ? -19.063 9.015 14.623 1.00 40.72 189 ILE A C 1
ATOM 1466 O O . ILE A 1 189 ? -17.841 8.972 14.780 1.00 40.72 189 ILE A O 1
ATOM 1470 N N . VAL A 1 190 ? -19.751 10.153 14.712 1.00 36.19 190 VAL A N 1
ATOM 1471 C CA . VAL A 1 190 ? -19.162 11.391 15.240 1.00 36.19 190 VAL A CA 1
ATOM 1472 C C . VAL A 1 190 ? -19.636 11.542 16.682 1.00 36.19 190 VAL A C 1
ATOM 1474 O O . VAL A 1 190 ? -20.790 11.883 16.927 1.00 36.19 190 VAL A O 1
ATOM 1477 N N . VAL A 1 191 ? -18.749 11.279 17.642 1.00 37.69 191 VAL A N 1
ATOM 1478 C CA . VAL A 1 191 ? -18.983 11.627 19.048 1.00 37.69 191 VAL A CA 1
ATOM 1479 C C . VAL A 1 191 ? -18.643 13.108 19.189 1.00 37.69 191 VAL A C 1
ATOM 1481 O O . VAL A 1 191 ? -17.483 13.493 19.059 1.00 37.69 191 VAL A O 1
ATOM 1484 N N . ARG A 1 192 ? -19.656 13.959 19.367 1.00 31.56 192 ARG A N 1
ATOM 1485 C CA . ARG A 1 192 ? -19.450 15.355 19.763 1.00 31.56 192 ARG A CA 1
ATOM 1486 C C . ARG A 1 192 ? -19.764 15.477 21.238 1.00 31.56 192 ARG A C 1
ATOM 1488 O O . ARG A 1 192 ? -20.848 15.093 21.667 1.00 31.56 192 ARG A O 1
ATOM 1495 N N . ASP A 1 193 ? -18.808 16.014 21.976 1.00 38.47 193 ASP A N 1
ATOM 1496 C CA . ASP A 1 193 ? -19.024 16.443 23.343 1.00 38.47 193 ASP A CA 1
ATOM 1497 C C . ASP A 1 193 ? -19.673 17.828 23.282 1.00 38.47 193 ASP A C 1
ATOM 1499 O O . ASP A 1 193 ? -19.009 18.810 22.965 1.00 38.47 193 ASP A O 1
ATOM 1503 N N . GLU A 1 194 ? -20.994 17.884 23.435 1.00 33.44 194 GLU A N 1
ATOM 1504 C CA . GLU A 1 194 ? -21.669 18.987 24.118 1.00 33.44 194 GLU A CA 1
ATOM 1505 C C . GLU A 1 194 ? -23.143 18.645 24.367 1.00 33.44 194 GLU A C 1
ATOM 1507 O O . GLU A 1 194 ? -23.851 18.071 23.538 1.00 33.44 194 GLU A O 1
ATOM 1512 N N . ALA A 1 195 ? -23.579 18.977 25.576 1.00 37.88 195 ALA A N 1
ATOM 1513 C CA . ALA A 1 195 ? -24.859 18.631 26.160 1.00 37.88 195 ALA A CA 1
ATOM 1514 C C . ALA A 1 195 ? -26.068 19.188 25.384 1.00 37.88 195 ALA A C 1
ATOM 1516 O O . ALA A 1 195 ? -26.178 20.398 25.220 1.00 37.88 195 ALA A O 1
ATOM 1517 N N . ALA A 1 196 ? -27.018 18.315 25.017 1.00 29.66 196 ALA A N 1
ATOM 1518 C CA . ALA A 1 196 ? -28.469 18.464 25.244 1.00 29.66 196 ALA A CA 1
ATOM 1519 C C . ALA A 1 196 ? -29.284 17.439 24.420 1.00 29.66 196 ALA A C 1
ATOM 1521 O O . ALA A 1 196 ? -29.263 17.477 23.199 1.00 29.66 196 ALA A O 1
ATOM 1522 N N . ALA A 1 197 ? -30.014 16.570 25.139 1.00 30.02 197 ALA A N 1
ATOM 1523 C CA . ALA A 1 197 ? -31.320 15.937 24.848 1.00 30.02 197 ALA A CA 1
ATOM 1524 C C . ALA A 1 197 ? -31.703 15.560 23.388 1.00 30.02 197 ALA A C 1
ATOM 1526 O O . ALA A 1 197 ? -31.745 16.405 22.510 1.00 30.02 197 ALA A O 1
ATOM 1527 N N . ALA A 1 198 ? -32.215 14.372 23.054 1.00 29.34 198 ALA A N 1
ATOM 1528 C CA . ALA A 1 198 ? -32.517 13.151 23.789 1.00 29.34 198 ALA A CA 1
ATOM 1529 C C . ALA A 1 198 ? -32.852 12.038 22.770 1.00 29.34 198 ALA A C 1
ATOM 1531 O O . ALA A 1 198 ? -33.756 12.196 21.956 1.00 29.34 198 ALA A O 1
ATOM 1532 N N . ALA A 1 199 ? -32.194 10.890 22.891 1.00 29.23 199 ALA A N 1
ATOM 1533 C CA . ALA A 1 199 ? -32.785 9.560 22.757 1.00 29.23 199 ALA A CA 1
ATOM 1534 C C . ALA A 1 199 ? -31.881 8.642 23.584 1.00 29.23 199 ALA A C 1
ATOM 1536 O O . ALA A 1 199 ? -30.662 8.686 23.443 1.00 29.23 199 ALA A O 1
ATOM 1537 N N . SER A 1 200 ? -32.452 7.899 24.530 1.00 31.70 200 SER A N 1
ATOM 1538 C CA . SER A 1 200 ? -31.711 7.088 25.502 1.00 31.70 200 SER A CA 1
ATOM 1539 C C . SER A 1 200 ? -31.127 5.832 24.840 1.00 31.70 200 SER A C 1
ATOM 1541 O O . SER A 1 200 ? -31.546 4.716 25.116 1.00 31.70 200 SER A O 1
ATOM 1543 N N . ALA A 1 201 ? -30.177 6.017 23.927 1.00 36.41 201 ALA A N 1
ATOM 1544 C CA . ALA A 1 201 ? -29.299 4.960 23.462 1.00 36.41 201 ALA A CA 1
ATOM 1545 C C . ALA A 1 201 ? -28.039 5.026 24.323 1.00 36.41 201 ALA A C 1
ATOM 1547 O O . ALA A 1 201 ? -27.193 5.905 24.169 1.00 36.41 201 ALA A O 1
ATOM 1548 N N . VAL A 1 202 ? -27.974 4.137 25.307 1.00 38.66 202 VAL A N 1
ATOM 1549 C CA . VAL A 1 202 ? -26.760 3.912 26.080 1.00 38.66 202 VAL A CA 1
ATOM 1550 C C . VAL A 1 202 ? -25.853 3.051 25.215 1.00 38.66 202 VAL A C 1
ATOM 1552 O O . VAL A 1 202 ? -26.162 1.885 25.000 1.00 38.66 202 VAL A O 1
ATOM 1555 N N . MET A 1 203 ? -24.762 3.618 24.709 1.00 49.31 203 MET A N 1
ATOM 1556 C CA . MET A 1 203 ? -23.749 2.839 24.007 1.00 49.31 203 MET A CA 1
ATOM 1557 C C . MET A 1 203 ? -23.005 1.991 25.038 1.00 49.31 203 MET A C 1
ATOM 1559 O O . MET A 1 203 ? -22.334 2.569 25.887 1.00 49.31 203 MET A O 1
ATOM 1563 N N . ASN A 1 204 ? -23.116 0.664 25.008 1.00 45.38 204 ASN A N 1
ATOM 1564 C CA . ASN A 1 204 ? -22.276 -0.190 25.853 1.00 45.38 204 ASN A CA 1
ATOM 1565 C C . ASN A 1 204 ? -21.032 -0.587 25.048 1.00 45.38 204 ASN A C 1
ATOM 1567 O O . ASN A 1 204 ? -21.145 -1.291 24.045 1.00 45.38 204 ASN A O 1
ATOM 1571 N N . ALA A 1 205 ? -19.845 -0.134 25.463 1.00 48.25 205 ALA A N 1
ATOM 1572 C CA . ALA A 1 205 ? -18.589 -0.632 24.900 1.00 48.25 205 ALA A CA 1
ATOM 1573 C C . ALA A 1 205 ? -18.415 -2.096 25.329 1.00 48.25 205 ALA A C 1
ATOM 1575 O O . ALA A 1 205 ? -18.124 -2.369 26.496 1.00 48.25 205 ALA A O 1
ATOM 1576 N N . LEU A 1 206 ? -18.673 -3.036 24.421 1.00 49.50 206 LEU A N 1
ATOM 1577 C CA . LEU A 1 206 ? -18.862 -4.435 24.789 1.00 49.50 206 LEU A CA 1
ATOM 1578 C C . LEU A 1 206 ? -17.592 -5.266 24.697 1.00 49.50 206 LEU A C 1
ATOM 1580 O O . LEU A 1 206 ? -17.502 -6.247 25.418 1.00 49.50 206 LEU A O 1
ATOM 1584 N N . ILE A 1 207 ? -16.594 -4.872 23.905 1.00 46.09 207 ILE A N 1
ATOM 1585 C CA . ILE A 1 207 ? -15.274 -5.519 23.866 1.00 46.09 207 ILE A CA 1
ATOM 1586 C C . ILE A 1 207 ? -14.274 -4.495 23.314 1.00 46.09 207 ILE A C 1
ATOM 1588 O O . ILE A 1 207 ? -14.453 -4.010 22.196 1.00 46.09 207 ILE A O 1
ATOM 1592 N N . ALA A 1 208 ? -13.240 -4.164 24.089 1.00 48.12 208 ALA A N 1
ATOM 1593 C CA . ALA A 1 208 ? -11.960 -3.747 23.530 1.00 48.12 208 ALA A CA 1
ATOM 1594 C C . ALA A 1 208 ? -11.101 -5.008 23.523 1.00 48.12 208 ALA A C 1
ATOM 1596 O O . ALA A 1 208 ? -10.698 -5.470 24.593 1.00 48.12 208 ALA A O 1
ATOM 1597 N N . ASP A 1 209 ? -10.904 -5.621 22.355 1.00 48.84 209 ASP A N 1
ATOM 1598 C CA . ASP A 1 209 ? -9.969 -6.744 22.291 1.00 48.84 209 ASP A CA 1
ATOM 1599 C C . ASP A 1 209 ? -8.582 -6.208 22.670 1.00 48.84 209 ASP A C 1
ATOM 1601 O O . ASP A 1 209 ? -8.244 -5.078 22.280 1.00 48.84 209 ASP A O 1
ATOM 1605 N N . PRO A 1 210 ? -7.781 -6.962 23.448 1.00 52.19 210 PRO A N 1
ATOM 1606 C CA . PRO A 1 210 ? -6.405 -6.570 23.701 1.00 52.19 210 PRO A CA 1
ATOM 1607 C C . PRO A 1 210 ? -5.736 -6.331 22.351 1.00 52.19 210 PRO A C 1
ATOM 1609 O O . PRO A 1 210 ? -5.934 -7.113 21.419 1.00 52.19 210 PRO A O 1
ATOM 1612 N N . ALA A 1 211 ? -5.004 -5.221 22.240 1.00 56.50 211 ALA A N 1
ATOM 1613 C CA . ALA A 1 211 ? -4.367 -4.827 20.994 1.00 56.50 211 ALA A CA 1
ATOM 1614 C C . ALA A 1 211 ? -3.616 -6.024 20.400 1.00 56.50 211 ALA A C 1
ATOM 1616 O O . ALA A 1 211 ? -2.701 -6.560 21.027 1.00 56.50 211 ALA A O 1
ATOM 1617 N N . VAL A 1 212 ? -4.041 -6.469 19.217 1.00 60.62 212 VAL A N 1
ATOM 1618 C CA . VAL A 1 212 ? -3.366 -7.566 18.530 1.00 60.62 212 VAL A CA 1
ATOM 1619 C C . VAL A 1 212 ? -2.198 -6.944 17.791 1.00 60.62 212 VAL A C 1
ATOM 1621 O O . VAL A 1 212 ? -2.399 -6.189 16.837 1.00 60.62 212 VAL A O 1
ATOM 1624 N N . GLU A 1 213 ? -0.996 -7.232 18.273 1.00 58.72 213 GLU A N 1
ATOM 1625 C CA . GLU A 1 213 ? 0.239 -6.864 17.597 1.00 58.72 213 GLU A CA 1
ATOM 1626 C C . GLU A 1 213 ? 0.403 -7.750 16.359 1.00 58.72 213 GLU A C 1
ATOM 1628 O O . GLU A 1 213 ? 0.267 -8.977 16.429 1.00 58.72 213 GLU A O 1
ATOM 1633 N N . ARG A 1 214 ? 0.597 -7.107 15.211 1.00 60.72 214 ARG A N 1
ATOM 1634 C CA . ARG A 1 214 ? 0.835 -7.745 13.918 1.00 60.72 214 ARG A CA 1
ATOM 1635 C C . ARG A 1 214 ? 2.077 -7.174 13.271 1.00 60.72 214 ARG A C 1
ATOM 1637 O O . ARG A 1 214 ? 2.386 -5.992 13.548 1.00 60.72 214 ARG A O 1
#

InterPro domains:
  IPR000380 DNA topoisomerase, type IA [PTHR11390] (9-156)
  IPR003602 DNA topoisomerase, type IA, DNA-binding domain [SM00437] (1-167)
  IPR013497 DNA topoisomerase, type IA, central [PF01131] (9-155)
  IPR013497 DNA topoisomerase, type IA, central [PS52039] (1-214)
  IPR013824 DNA topoisomerase, type IA, central region, subdomain 1 [G3DSA:1.10.460.10] (119-156)
  IPR013825 DNA topoisomerase, type IA, central region, subdomain 2 [G3DSA:2.70.20.10] (45-118)
  IPR013826 DNA topoisomerase, type IA, central region, subdomain 3 [G3DSA:1.10.290.10] (9-44)
  IPR023405 DNA topoisomerase, type IA, core domain [SSF56712] (9-156)

Sequence (214 aa):
GGGGGAPPPPITPIRAAPRDEFSKGNEWRLYDYIARHFIASLSEDAHYAEQRLTFDIGGEDFVLCFHRVTEPGFLFAMPWKRKGLGLRELDWEFPDLALGSRLGVGEVWVESEHTAPPDFLTESELVDLMDKHGIGTDASIPQHIQNVVDRHYVMICGPGEDGKRGEIISKGGKKGHKGKGKGKGRKGIVVRDEAAAAASAVMNALIADPAVER

Secondary structure (DSSP, 8-state):
----PPPPPP----S---GGG-SSHHHHHHHHHHHHHHHHHTSPPPEEEEEEEEEEETTEEEEEEEEEEEE-GGGGT-TTHHHHTT----SSPPP-PPTT-EEE----------PPPPPPPPHHHHHHHHHHTT-STTTTHHHHHHHHHHTTSS--B---STT----B--SS-----------------------------EEEEEEEPPPEE-

Organism: NCBI:txid1333877